Protein AF-A0A7C8JFB8-F1 (afdb_monomer)

Radius of gyration: 55.61 Å; Cα contacts (8 Å, |Δi|>4): 30; chains: 1; bounding box: 138×69×136 Å

Mean predicted aligned error: 22.89 Å

Sequence (267 aa):
MQSLQTTETLALQTLSSLSNRLSRIEHALVGTPLLNPQNTSTPLSLHAAKINHRDHSIRARLSALEAALTRLANHSKPVHDLLSLHASYPEIFIDILPSTQSPPSGGLTIEEKASIVLSAAPQVQGVTSQLVSLRDIAVPDVDVSIKLIELQPRVDKLAVMQEVQGREMAELRRRSLKVLERWYEVGVEGVNECFAEWDERVGKCDRVVRRRAVELEINGTGTETESESESESESGSGSGSGDGSVSGTGSRSGSGNGEEDEEEEEG

pLDDT: mean 73.92, std 22.12, range [34.31, 98.5]

Solvent-accessible surface area (backbone atoms only — not comparable to full-atom values): 16756 Å² total; per-residue (Å²): 122,69,68,63,56,53,53,54,53,50,53,52,50,52,52,51,52,50,51,52,51,48,52,50,50,48,31,76,44,46,72,55,86,83,84,75,100,78,85,91,79,86,85,86,85,70,96,71,77,88,63,66,101,79,68,61,31,48,67,52,51,49,54,50,49,50,54,51,46,55,54,46,32,76,73,30,69,70,54,37,52,50,53,52,45,46,73,76,41,53,70,77,62,57,74,73,52,86,64,94,58,77,73,90,76,81,80,71,52,75,66,56,50,50,52,53,51,60,69,44,44,62,56,53,55,49,51,50,52,49,52,51,53,56,66,68,51,73,74,75,55,65,70,57,54,51,50,51,61,66,44,46,68,56,52,53,53,49,51,54,51,49,53,54,50,49,53,52,50,52,50,51,49,54,54,50,48,53,52,50,50,51,44,43,56,56,57,49,49,48,47,48,53,52,50,50,53,49,50,52,52,50,51,52,50,48,52,52,50,51,51,50,50,50,52,48,48,59,62,40,66,76,60,73,82,84,81,82,88,78,92,80,84,87,80,86,88,82,87,80,89,78,91,82,87,84,85,88,79,83,88,83,91,75,91,80,88,90,83,88,86,83,82,87,79,90,131

Foldseek 3Di:
DVVVVVVVVVVVVVVVVVVVVVLVVVCVFLVDPDDDPDDDDDDDDPPPPPDDSRQPGVVNVVVVVVVVLVVVLVVDVVSVVVVVCCVVCVPVVVVPPPPVDDDCPPDDDPVNVVVVCVVCVVVVVVVVVVVVVVVVPPPPDVVVVVVVVVCVVVVVVVVVVVVVVVVVVVVVVVVVVVVVVVCCVCVVVVVVVVVVVVVVVVVVVVVVVVVVVVVVVVVCVVDDDDDDDDDDDDDDDDDDDDDDDDDDDDDDDDDDDDDDDDDDDDD

Structure (mmCIF, N/CA/C/O backbone):
data_AF-A0A7C8JFB8-F1
#
_entry.id   AF-A0A7C8JFB8-F1
#
loop_
_atom_site.group_PDB
_atom_site.id
_atom_site.type_symbol
_atom_site.label_atom_id
_atom_site.label_alt_id
_atom_site.label_comp_id
_atom_site.label_asym_id
_atom_site.label_entity_id
_atom_site.label_seq_id
_atom_site.pdbx_PDB_ins_code
_atom_site.Cartn_x
_atom_site.Cartn_y
_atom_site.Cartn_z
_atom_site.occupancy
_atom_site.B_iso_or_equiv
_atom_site.auth_seq_id
_atom_site.auth_comp_id
_atom_site.auth_asym_id
_atom_site.auth_atom_id
_atom_site.pdbx_PDB_model_num
ATOM 1 N N . MET A 1 1 ? -54.028 -26.614 81.013 1.00 51.91 1 MET A N 1
ATOM 2 C CA . MET A 1 1 ? -54.827 -26.184 79.841 1.00 51.91 1 MET A CA 1
ATOM 3 C C . MET A 1 1 ? -54.227 -25.003 79.071 1.00 51.91 1 MET A C 1
ATOM 5 O O . MET A 1 1 ? -54.572 -24.847 77.913 1.00 51.91 1 MET A O 1
ATOM 9 N N . GLN A 1 2 ? -53.303 -24.216 79.640 1.00 55.88 2 GLN A N 1
ATOM 10 C CA . GLN A 1 2 ? -52.729 -23.042 78.958 1.00 55.88 2 GLN A CA 1
ATOM 11 C C . GLN A 1 2 ? -51.625 -23.376 77.927 1.00 55.88 2 GLN A C 1
ATOM 13 O O . GLN A 1 2 ? -51.449 -22.637 76.968 1.00 55.88 2 GLN A O 1
ATOM 18 N N . SER A 1 3 ? -50.924 -24.512 78.052 1.00 59.31 3 SER A N 1
ATOM 19 C CA . SER A 1 3 ? -49.849 -24.901 77.117 1.00 59.31 3 SER A CA 1
ATOM 20 C C . SER A 1 3 ? -50.343 -25.377 75.742 1.00 59.31 3 SER A C 1
ATOM 22 O O . SER A 1 3 ? -49.682 -25.119 74.738 1.00 59.31 3 SER A O 1
ATOM 24 N N . LEU A 1 4 ? -51.519 -26.013 75.656 1.00 60.59 4 LEU A N 1
ATOM 25 C CA . LEU A 1 4 ? -52.106 -26.393 74.360 1.00 60.59 4 LEU A CA 1
ATOM 26 C C . LEU A 1 4 ? -52.538 -25.161 73.544 1.00 60.59 4 LEU A C 1
ATOM 28 O O . LEU A 1 4 ? -52.347 -25.113 72.333 1.00 60.59 4 LEU A O 1
ATOM 32 N N . GLN A 1 5 ? -53.033 -24.118 74.215 1.00 63.25 5 GLN A N 1
ATOM 33 C CA . GLN A 1 5 ? -53.433 -22.868 73.559 1.00 63.25 5 GLN A CA 1
ATOM 34 C C . GLN A 1 5 ? -52.227 -22.113 72.969 1.00 63.25 5 GLN A C 1
ATOM 36 O O . GLN A 1 5 ? -52.338 -21.452 71.936 1.00 63.25 5 GLN A O 1
ATOM 41 N N . THR A 1 6 ? -51.039 -22.250 73.568 1.00 76.06 6 THR A N 1
ATOM 42 C CA . THR A 1 6 ? -49.814 -21.640 73.023 1.00 76.06 6 THR A CA 1
ATOM 43 C C . THR A 1 6 ? -49.301 -22.344 71.768 1.00 76.06 6 THR A C 1
ATOM 45 O O . THR A 1 6 ? -48.789 -21.690 70.863 1.00 76.06 6 THR A O 1
ATOM 48 N N . THR A 1 7 ? -49.478 -23.664 71.659 1.00 83.19 7 THR A N 1
ATOM 49 C CA . THR A 1 7 ? -49.069 -24.402 70.455 1.00 83.19 7 THR A CA 1
ATOM 50 C C . THR A 1 7 ? -50.015 -24.149 69.286 1.00 83.19 7 THR A C 1
ATOM 52 O O . THR A 1 7 ? -49.559 -23.992 68.156 1.00 83.19 7 THR A O 1
ATOM 55 N N . GLU A 1 8 ? -51.319 -24.032 69.556 1.00 85.38 8 GLU A N 1
ATOM 56 C CA . GLU A 1 8 ? -52.320 -23.694 68.537 1.00 85.38 8 GLU A CA 1
ATOM 57 C C . GLU A 1 8 ? -52.122 -22.272 67.991 1.00 85.38 8 GLU A C 1
ATOM 59 O O . GLU A 1 8 ? -52.152 -22.059 66.779 1.00 85.38 8 GLU A O 1
ATOM 64 N N . THR A 1 9 ? -51.835 -21.296 68.858 1.00 82.75 9 THR A N 1
ATOM 65 C CA . THR A 1 9 ? -51.587 -19.908 68.428 1.00 82.75 9 THR A CA 1
ATOM 66 C C . THR A 1 9 ? -50.293 -19.762 67.623 1.00 82.75 9 THR A C 1
ATOM 68 O O . THR A 1 9 ? -50.288 -19.063 66.608 1.00 82.75 9 THR A O 1
ATOM 71 N N . LEU A 1 10 ? -49.220 -20.471 67.994 1.00 89.88 10 LEU A N 1
ATOM 72 C CA . LEU A 1 10 ? -47.970 -20.499 67.228 1.00 89.88 10 LEU A CA 1
ATOM 73 C C . LEU A 1 10 ? -48.169 -21.148 65.849 1.00 89.88 10 LEU A C 1
ATOM 75 O O . LEU A 1 10 ? -47.697 -20.613 64.846 1.00 89.88 10 LEU A O 1
ATOM 79 N N . ALA A 1 11 ? -48.909 -22.258 65.774 1.00 91.06 11 ALA A N 1
ATOM 80 C CA . ALA A 1 11 ? -49.219 -22.925 64.509 1.00 91.06 11 ALA A CA 1
ATOM 81 C C . ALA A 1 11 ? -50.021 -22.024 63.549 1.00 91.06 11 ALA A C 1
ATOM 83 O O . ALA A 1 11 ? -49.733 -21.977 62.354 1.00 91.06 11 ALA A O 1
ATOM 84 N N . LEU A 1 12 ? -50.981 -21.247 64.061 1.00 92.94 12 LEU A N 1
ATOM 85 C CA . LEU A 1 12 ? -51.740 -20.291 63.247 1.00 92.94 12 LEU A CA 1
ATOM 86 C C . LEU A 1 12 ? -50.881 -19.108 62.774 1.00 92.94 12 LEU A C 1
ATOM 88 O O . LEU A 1 12 ? -51.028 -18.657 61.637 1.00 92.94 12 LEU A O 1
ATOM 92 N N . GLN A 1 13 ? -49.956 -18.620 63.605 1.00 91.62 13 GLN A N 1
ATOM 93 C CA . GLN A 1 13 ? -49.029 -17.552 63.216 1.00 91.62 13 GLN A CA 1
ATOM 94 C C . GLN A 1 13 ? -48.035 -18.003 62.141 1.00 91.62 13 GLN A C 1
ATOM 96 O O . GLN A 1 13 ? -47.789 -17.264 61.184 1.00 91.62 13 GLN A O 1
ATOM 101 N N . THR A 1 14 ? -47.482 -19.214 62.254 1.00 93.94 14 THR A N 1
ATOM 102 C CA . THR A 1 14 ? -46.570 -19.754 61.236 1.00 93.94 14 THR A CA 1
ATOM 103 C C . THR A 1 14 ? -47.303 -20.034 59.930 1.00 93.94 14 THR A C 1
ATOM 105 O O . THR A 1 14 ? -46.792 -19.668 58.872 1.00 93.94 14 THR A O 1
ATOM 108 N N . LEU A 1 15 ? -48.527 -20.570 59.984 1.00 95.00 15 LEU A N 1
ATOM 109 C CA . LEU A 1 15 ? -49.371 -20.757 58.803 1.00 95.00 15 LEU A CA 1
ATOM 110 C C . LEU A 1 15 ? -49.709 -19.418 58.139 1.00 95.00 15 LEU A C 1
ATOM 112 O O . LEU A 1 15 ? -49.572 -19.291 56.925 1.00 95.00 15 LEU A O 1
ATOM 116 N N . SER A 1 16 ? -50.067 -18.393 58.916 1.00 89.56 16 SER A N 1
ATOM 117 C CA . SER A 1 16 ? -50.319 -17.045 58.396 1.00 89.56 16 SER A CA 1
ATOM 118 C C . SER A 1 16 ? -49.075 -16.448 57.723 1.00 89.56 16 SER A C 1
ATOM 120 O O . SER A 1 16 ? -49.160 -15.973 56.590 1.00 89.56 16 SER A O 1
ATOM 122 N N . SER A 1 17 ? -47.894 -16.561 58.346 1.00 90.81 17 SER A N 1
ATOM 123 C CA . SER A 1 17 ? -46.617 -16.108 57.769 1.00 90.81 17 SER A CA 1
ATOM 124 C C . SER A 1 17 ? -46.259 -16.849 56.477 1.00 90.81 17 SER A C 1
ATOM 126 O O . SER A 1 17 ? -45.880 -16.224 55.484 1.00 90.81 17 SER A O 1
ATOM 128 N N . LEU A 1 18 ? -46.432 -18.174 56.451 1.00 95.00 18 LEU A N 1
ATOM 129 C CA . LEU A 1 18 ? -46.212 -18.987 55.255 1.00 95.00 18 LEU A CA 1
ATOM 130 C C . LEU A 1 18 ? -47.203 -18.633 54.147 1.00 95.00 18 LEU A C 1
ATOM 132 O O . LEU A 1 18 ? -46.778 -18.470 53.007 1.00 95.00 18 LEU A O 1
ATOM 136 N N . SER A 1 19 ? -48.482 -18.432 54.475 1.00 90.75 19 SER A N 1
ATOM 137 C CA . SER A 1 19 ? -49.488 -17.996 53.503 1.00 90.75 19 SER A CA 1
ATOM 138 C C . SER A 1 19 ? -49.135 -16.627 52.921 1.00 90.75 19 SER A C 1
ATOM 140 O O . SER A 1 19 ? -49.147 -16.461 51.709 1.00 90.75 19 SER A O 1
ATOM 142 N N . ASN A 1 20 ? -48.686 -15.678 53.751 1.00 87.56 20 ASN A N 1
ATOM 143 C CA . ASN A 1 20 ? -48.285 -14.347 53.306 1.00 87.56 20 ASN A CA 1
ATOM 144 C C . ASN A 1 20 ? -47.060 -14.414 52.385 1.00 87.56 20 ASN A C 1
ATOM 146 O O . ASN A 1 20 ? -47.027 -13.773 51.338 1.00 87.56 20 ASN A O 1
ATOM 150 N N . ARG A 1 21 ? -46.060 -15.228 52.739 1.00 91.00 21 ARG A N 1
ATOM 151 C CA . ARG A 1 21 ? -44.878 -15.448 51.896 1.00 91.00 21 ARG A CA 1
ATOM 152 C C . ARG A 1 21 ? -45.239 -16.133 50.582 1.00 91.00 21 ARG A C 1
ATOM 154 O O . ARG A 1 21 ? -44.722 -15.722 49.549 1.00 91.00 21 ARG A O 1
ATOM 161 N N . LEU A 1 22 ? -46.130 -17.121 50.602 1.00 89.19 22 LEU A N 1
ATOM 162 C CA . LEU A 1 22 ? -46.590 -17.804 49.396 1.00 89.19 22 LEU A CA 1
ATOM 163 C C . LEU A 1 22 ? -47.382 -16.854 48.495 1.00 89.19 22 LEU A C 1
ATOM 165 O O . LEU A 1 22 ? -47.087 -16.782 47.310 1.00 89.19 22 LEU A O 1
ATOM 169 N N . SER A 1 23 ? -48.266 -16.028 49.058 1.00 77.25 23 SER A N 1
ATOM 170 C CA . SER A 1 23 ? -48.968 -14.977 48.317 1.00 77.25 23 SER A CA 1
ATOM 171 C C . SER A 1 23 ? -48.018 -13.915 47.761 1.00 77.25 23 SER A C 1
ATOM 173 O O . SER A 1 23 ? -48.243 -13.413 46.666 1.00 77.25 23 SER A O 1
ATOM 175 N N . ARG A 1 24 ? -46.925 -13.579 48.461 1.00 79.62 24 ARG A N 1
ATOM 176 C CA . ARG A 1 24 ? -45.879 -12.687 47.928 1.00 79.62 24 ARG A CA 1
ATOM 177 C C . ARG A 1 24 ? -45.111 -13.325 46.777 1.00 79.62 24 ARG A C 1
ATOM 179 O O . ARG A 1 24 ? -44.820 -12.625 45.817 1.00 79.62 24 ARG A O 1
ATOM 186 N N . ILE A 1 25 ? -44.788 -14.616 46.859 1.00 84.31 25 ILE A N 1
ATOM 187 C CA . ILE A 1 25 ? -44.114 -15.351 45.777 1.00 84.31 25 ILE A CA 1
ATOM 188 C C . ILE A 1 25 ? -45.050 -15.493 44.576 1.00 84.31 25 ILE A C 1
ATOM 190 O O . ILE A 1 25 ? -44.636 -15.248 43.452 1.00 84.31 25 ILE A O 1
ATOM 194 N N . GLU A 1 26 ? -46.321 -15.812 44.804 1.00 80.56 26 GLU A N 1
ATOM 195 C CA . GLU A 1 26 ? -47.349 -15.874 43.767 1.00 80.56 26 GLU A CA 1
ATOM 196 C C . GLU A 1 26 ? -47.551 -14.506 43.110 1.00 80.56 26 GLU A C 1
ATOM 198 O O . GLU A 1 26 ? -47.537 -14.398 41.885 1.00 80.56 26 GLU A O 1
ATOM 203 N N . HIS A 1 27 ? -47.627 -13.434 43.902 1.00 72.12 27 HIS A N 1
ATOM 204 C CA . HIS A 1 27 ? -47.668 -12.066 43.393 1.00 72.12 27 HIS A CA 1
ATOM 205 C C . HIS A 1 27 ? -46.410 -11.724 42.588 1.00 72.12 27 HIS A C 1
ATOM 207 O O . HIS A 1 27 ? -46.504 -11.167 41.498 1.00 72.12 27 HIS A O 1
ATOM 213 N N . ALA A 1 28 ? -45.238 -12.116 43.083 1.00 70.62 28 ALA A N 1
ATOM 214 C CA . ALA A 1 28 ? -43.965 -11.937 42.403 1.00 70.62 28 ALA A CA 1
ATOM 215 C C . ALA A 1 28 ? -43.765 -12.879 41.210 1.00 70.62 28 ALA A C 1
ATOM 217 O O . ALA A 1 28 ? -42.738 -12.750 40.565 1.00 70.62 28 ALA A O 1
ATOM 218 N N . LEU A 1 29 ? -44.686 -13.805 40.914 1.00 71.44 29 LEU A N 1
ATOM 219 C CA . LEU A 1 29 ? -44.627 -14.726 39.770 1.00 71.44 29 LEU A CA 1
ATOM 220 C C . LEU A 1 29 ? -45.729 -14.430 38.730 1.00 71.44 29 LEU A C 1
ATOM 222 O O . LEU A 1 29 ? -45.520 -14.578 37.522 1.00 71.44 29 LEU A O 1
ATOM 226 N N . VAL A 1 30 ? -46.903 -13.990 39.193 1.00 69.81 30 VAL A N 1
ATOM 227 C CA . VAL A 1 30 ? -48.124 -13.770 38.396 1.00 69.81 30 VAL A CA 1
ATOM 228 C C . VAL A 1 30 ? -48.448 -12.279 38.225 1.00 69.81 30 VAL A C 1
ATOM 230 O O . VAL A 1 30 ? -49.091 -11.901 37.252 1.00 69.81 30 VAL A O 1
ATOM 233 N N . GLY A 1 31 ? -47.964 -11.404 39.110 1.00 60.88 31 GLY A N 1
ATOM 234 C CA . GLY A 1 31 ? -48.056 -9.947 38.963 1.00 60.88 31 GLY A CA 1
ATOM 235 C C . GLY A 1 31 ? -49.432 -9.328 39.229 1.00 60.88 31 GLY A C 1
ATOM 236 O O . GLY A 1 31 ? -49.592 -8.125 39.034 1.00 60.88 31 GLY A O 1
ATOM 237 N N . THR A 1 32 ? -50.431 -10.090 39.685 1.00 54.12 32 THR A N 1
ATOM 238 C CA . THR A 1 32 ? -51.765 -9.553 40.005 1.00 54.12 32 THR A CA 1
ATOM 239 C C . THR A 1 32 ? -52.087 -9.727 41.486 1.00 54.12 32 THR A C 1
ATOM 241 O O . THR A 1 32 ? -51.979 -10.844 41.991 1.00 54.12 32 THR A O 1
ATOM 244 N N . PRO A 1 33 ? -52.519 -8.679 42.207 1.00 48.50 33 PRO A N 1
ATOM 245 C CA . PRO A 1 33 ? -53.185 -8.868 43.484 1.00 48.50 33 PRO A CA 1
ATOM 246 C C . PRO A 1 33 ? -54.623 -9.317 43.200 1.00 48.50 33 PRO A C 1
ATOM 248 O O . PRO A 1 33 ? -55.485 -8.500 42.877 1.00 48.50 33 PRO A O 1
ATOM 251 N N . LEU A 1 34 ? -54.899 -10.619 43.285 1.00 49.84 34 LEU A N 1
ATOM 252 C CA . LEU A 1 34 ? -56.284 -11.048 43.438 1.00 49.84 34 LEU A CA 1
ATOM 253 C C . LEU A 1 34 ? -56.676 -10.787 44.900 1.00 49.84 34 LEU A C 1
ATOM 255 O O . LEU A 1 34 ? -56.009 -11.266 45.811 1.00 49.84 34 LEU A O 1
ATOM 259 N N . LEU A 1 35 ? -57.768 -10.036 45.069 1.00 49.97 35 LEU A N 1
ATOM 260 C CA . LEU A 1 35 ? -58.446 -9.633 46.311 1.00 49.97 35 LEU A CA 1
ATOM 261 C C . LEU A 1 35 ? -57.932 -8.371 47.034 1.00 49.97 35 LEU A C 1
ATOM 263 O O . LEU A 1 35 ? -57.292 -8.444 48.077 1.00 49.97 35 LEU A O 1
ATOM 267 N N . ASN A 1 36 ? -58.406 -7.202 46.583 1.00 39.56 36 ASN A N 1
ATOM 268 C CA . ASN A 1 36 ? -59.041 -6.251 47.508 1.00 39.56 36 ASN A CA 1
ATOM 269 C C . ASN A 1 36 ? -60.140 -5.425 46.789 1.00 39.56 36 ASN A C 1
ATOM 271 O O . ASN A 1 36 ? -59.825 -4.727 45.825 1.00 39.56 36 ASN A O 1
ATOM 275 N N . PRO A 1 37 ? -61.419 -5.478 47.215 1.00 47.00 37 PRO A N 1
ATOM 276 C CA . PRO A 1 37 ? -62.531 -4.737 46.608 1.00 47.00 37 PRO A CA 1
ATOM 277 C C . PRO A 1 37 ? -62.705 -3.299 47.139 1.00 47.00 37 PRO A C 1
ATOM 279 O O . PRO A 1 37 ? -63.829 -2.820 47.236 1.00 47.00 37 PRO A O 1
ATOM 282 N N . GLN A 1 38 ? -61.635 -2.592 47.503 1.00 41.66 38 GLN A N 1
ATOM 283 C CA . GLN A 1 38 ? -61.705 -1.188 47.926 1.00 41.66 38 GLN A CA 1
ATOM 284 C C . GLN A 1 38 ? -60.343 -0.525 47.701 1.00 41.66 38 GLN A C 1
ATOM 286 O O . GLN A 1 38 ? -59.452 -0.689 48.528 1.00 41.66 38 GLN A O 1
ATOM 291 N N . ASN A 1 39 ? -60.161 0.175 46.580 1.00 40.44 39 ASN A N 1
ATOM 292 C CA . ASN A 1 39 ? -59.564 1.519 46.516 1.00 40.44 39 ASN A CA 1
ATOM 293 C C . ASN A 1 39 ? -59.137 1.838 45.073 1.00 40.44 39 ASN A C 1
ATOM 295 O O . ASN A 1 39 ? -58.253 1.217 44.483 1.00 40.44 39 ASN A O 1
ATOM 299 N N . THR A 1 40 ? -59.823 2.831 44.528 1.00 47.78 40 THR A N 1
ATOM 300 C CA . THR A 1 40 ? -59.570 3.527 43.278 1.00 47.78 40 THR A CA 1
ATOM 301 C C . THR A 1 40 ? -58.553 4.649 43.499 1.00 47.78 40 THR A C 1
ATOM 303 O O . THR A 1 40 ? -58.866 5.597 44.209 1.00 47.78 40 THR A O 1
ATOM 306 N N . SER A 1 41 ? -57.412 4.639 42.811 1.00 35.53 41 SER A N 1
ATOM 307 C CA . SER A 1 41 ? -56.766 5.884 42.355 1.00 35.53 41 SER A CA 1
ATOM 308 C C . SER A 1 41 ? -55.562 5.586 41.464 1.00 35.53 41 SER A C 1
ATOM 310 O O . SER A 1 41 ? -54.539 5.076 41.911 1.00 35.53 41 SER A O 1
ATOM 312 N N . THR A 1 42 ? -55.706 5.942 40.193 1.00 39.03 42 THR A N 1
ATOM 313 C CA . THR A 1 42 ? -54.638 6.124 39.199 1.00 39.03 42 THR A CA 1
ATOM 314 C C . THR A 1 42 ? -53.656 7.227 39.644 1.00 39.03 42 THR A C 1
ATOM 316 O O . THR A 1 42 ? -54.087 8.123 40.371 1.00 39.03 42 THR A O 1
ATOM 319 N N . PRO A 1 43 ? -52.395 7.261 39.159 1.00 42.50 43 PRO A N 1
ATOM 320 C CA . PRO A 1 43 ? -52.165 7.901 37.858 1.00 42.50 43 PRO A CA 1
ATOM 321 C C . PRO A 1 43 ? -51.106 7.240 36.950 1.00 42.50 43 PRO A C 1
ATOM 323 O O . PRO A 1 43 ? -50.037 6.827 37.376 1.00 42.50 43 PRO A O 1
ATOM 326 N N . LEU A 1 44 ? -51.436 7.289 35.656 1.00 35.03 44 LEU A N 1
ATOM 327 C CA . LEU A 1 44 ? -50.567 7.441 34.483 1.00 35.03 44 LEU A CA 1
ATOM 328 C C . LEU A 1 44 ? -49.624 6.299 34.035 1.00 35.03 44 LEU A C 1
ATOM 330 O O . LEU A 1 44 ? -48.550 6.057 34.567 1.00 35.03 44 LEU A O 1
ATOM 334 N N . SER A 1 45 ? -49.998 5.794 32.852 1.00 37.31 45 SER A N 1
ATOM 335 C CA . SER A 1 45 ? -49.148 5.288 31.767 1.00 37.31 45 SER A CA 1
ATOM 336 C C . SER A 1 45 ? -48.662 3.837 31.827 1.00 37.31 45 SER A C 1
ATOM 338 O O . SER A 1 45 ? -47.483 3.540 31.981 1.00 37.31 45 SER A O 1
ATOM 340 N N . LEU A 1 46 ? -49.580 2.922 31.503 1.00 39.00 46 LEU A N 1
ATOM 341 C CA . LEU A 1 46 ? -49.239 1.762 30.677 1.00 39.00 46 LEU A CA 1
ATOM 342 C C . LEU A 1 46 ? -50.181 1.739 29.464 1.00 39.00 46 LEU A C 1
ATOM 344 O O . LEU A 1 46 ? -51.151 0.987 29.412 1.00 39.00 46 LEU A O 1
ATOM 348 N N . HIS A 1 47 ? -49.918 2.607 28.485 1.00 34.31 47 HIS A N 1
ATOM 349 C CA . HIS A 1 47 ? -50.651 2.726 27.213 1.00 34.31 47 HIS A CA 1
ATOM 350 C C . HIS A 1 47 ? -50.529 1.475 26.299 1.00 34.31 47 HIS A C 1
ATOM 352 O O . HIS A 1 47 ? -50.597 1.566 25.082 1.00 34.31 47 HIS A O 1
ATOM 358 N N . ALA A 1 48 ? -50.364 0.275 26.857 1.00 39.16 48 ALA A N 1
ATOM 359 C CA . ALA A 1 48 ? -50.280 -0.964 26.085 1.00 39.16 48 ALA A CA 1
ATOM 360 C C . ALA A 1 48 ? -51.012 -2.164 26.715 1.00 39.16 48 ALA A C 1
ATOM 362 O O . ALA A 1 48 ? -51.066 -3.223 26.099 1.00 39.16 48 ALA A O 1
ATOM 363 N N . ALA A 1 49 ? -51.635 -2.037 27.894 1.00 40.56 49 ALA A N 1
ATOM 364 C CA . ALA A 1 49 ? -52.322 -3.158 28.557 1.00 40.56 49 ALA A CA 1
ATOM 365 C C . ALA A 1 49 ? -53.776 -3.369 28.085 1.00 40.56 49 ALA A C 1
ATOM 367 O O . ALA A 1 49 ? -54.658 -3.679 28.882 1.00 40.56 49 ALA A O 1
ATOM 368 N N . LYS A 1 50 ? -54.048 -3.225 26.782 1.00 40.72 50 LYS A N 1
ATOM 369 C CA . LYS A 1 50 ? -55.313 -3.673 26.175 1.00 40.72 50 LYS A CA 1
ATOM 370 C C . LYS A 1 50 ? -55.163 -5.081 25.592 1.00 40.72 50 LYS A C 1
ATOM 372 O O . LYS A 1 50 ? -55.556 -5.312 24.455 1.00 40.72 50 LYS A O 1
ATOM 377 N N . ILE A 1 51 ? -54.572 -6.017 26.336 1.00 42.59 51 ILE A N 1
ATOM 378 C CA . ILE A 1 51 ? -54.575 -7.444 25.986 1.00 42.59 51 ILE A CA 1
ATOM 379 C C . ILE A 1 51 ? -54.667 -8.258 27.285 1.00 42.59 51 ILE A C 1
ATOM 381 O O . ILE A 1 51 ? -53.712 -8.359 28.038 1.00 42.59 51 ILE A O 1
ATOM 385 N N . ASN A 1 52 ? -55.870 -8.772 27.548 1.00 40.84 52 ASN A N 1
ATOM 386 C CA . ASN A 1 52 ? -56.213 -9.949 28.356 1.00 40.84 52 ASN A CA 1
ATOM 387 C C . ASN A 1 52 ? -55.361 -10.243 29.611 1.00 40.84 52 ASN A C 1
ATOM 389 O O . ASN A 1 52 ? -54.293 -10.847 29.561 1.00 40.84 52 ASN A O 1
ATOM 393 N N . HIS A 1 53 ? -55.944 -9.942 30.773 1.00 46.81 53 HIS A N 1
ATOM 394 C CA . HIS A 1 53 ? -55.434 -10.153 32.138 1.00 46.81 53 HIS A CA 1
ATOM 395 C C . HIS A 1 53 ? -55.133 -11.616 32.565 1.00 46.81 53 HIS A C 1
ATOM 397 O O . HIS A 1 53 ? -55.086 -11.906 33.758 1.00 46.81 53 HIS A O 1
ATOM 403 N N . ARG A 1 54 ? -54.904 -12.550 31.635 1.00 46.97 54 ARG A N 1
ATOM 404 C CA . ARG A 1 54 ? -54.431 -13.920 31.921 1.00 46.97 54 ARG A CA 1
ATOM 405 C C . ARG A 1 54 ? -53.058 -14.247 31.326 1.00 46.97 54 ARG A C 1
ATOM 407 O O . ARG A 1 54 ? -52.429 -15.192 31.790 1.00 46.97 54 ARG A O 1
ATOM 414 N N . ASP A 1 55 ? -52.543 -13.420 30.416 1.00 45.69 55 ASP A N 1
ATOM 415 C CA . ASP A 1 55 ? -51.330 -13.737 29.644 1.00 45.69 55 ASP A CA 1
ATOM 416 C C . ASP A 1 55 ? -50.085 -12.943 30.089 1.00 45.69 55 ASP A C 1
ATOM 418 O O . ASP A 1 55 ? -49.060 -12.918 29.410 1.00 45.69 55 ASP A O 1
ATOM 422 N N . HIS A 1 56 ? -50.136 -12.299 31.258 1.00 55.66 56 HIS A N 1
ATOM 423 C CA . HIS A 1 56 ? -49.025 -11.516 31.819 1.00 55.66 56 HIS A CA 1
ATOM 424 C C . HIS A 1 56 ? -48.336 -12.186 33.015 1.00 55.66 56 HIS A C 1
ATOM 426 O O . HIS A 1 56 ? -47.821 -11.504 33.899 1.00 55.66 56 HIS A O 1
ATOM 432 N N . SER A 1 57 ? -48.255 -13.522 33.023 1.00 64.50 57 SER A N 1
ATOM 433 C CA . SER A 1 57 ? -47.294 -14.215 33.892 1.00 64.50 57 SER A CA 1
ATOM 434 C C . SER A 1 57 ? -45.881 -13.701 33.596 1.00 64.50 57 SER A C 1
ATOM 436 O O . SER A 1 57 ? -45.532 -13.455 32.438 1.00 64.50 57 SER A O 1
ATOM 438 N N . ILE A 1 58 ? -45.035 -13.561 34.619 1.00 71.94 58 ILE A N 1
ATOM 439 C CA . ILE A 1 58 ? -43.642 -13.126 34.434 1.00 71.94 58 ILE A CA 1
ATOM 440 C C . ILE A 1 58 ? -42.910 -14.049 33.475 1.00 71.94 58 ILE A C 1
ATOM 442 O O . ILE A 1 58 ? -42.107 -13.581 32.680 1.00 71.94 58 ILE A O 1
ATOM 446 N N . ARG A 1 59 ? -43.266 -15.334 33.457 1.00 72.56 59 ARG A N 1
ATOM 447 C CA . ARG A 1 59 ? -42.745 -16.279 32.474 1.00 72.56 59 ARG A CA 1
ATOM 448 C C . ARG A 1 59 ? -43.078 -15.871 31.036 1.00 72.56 59 ARG A C 1
ATOM 450 O O . ARG A 1 59 ? -42.193 -15.915 30.193 1.00 72.56 59 ARG A O 1
ATOM 457 N N . ALA A 1 60 ? -44.309 -15.430 30.772 1.00 71.69 60 ALA A N 1
ATOM 458 C CA . ALA A 1 60 ? -44.724 -14.950 29.453 1.00 71.69 60 ALA A CA 1
ATOM 459 C C . ALA A 1 60 ? -44.029 -13.627 29.077 1.00 71.69 60 ALA A C 1
ATOM 461 O O . ALA A 1 60 ? -43.659 -13.414 27.923 1.00 71.69 60 ALA A O 1
ATOM 462 N N . ARG A 1 61 ? -43.792 -12.746 30.060 1.00 74.00 61 ARG A N 1
ATOM 463 C CA . ARG A 1 61 ? -43.028 -11.503 29.857 1.00 74.00 61 ARG A CA 1
ATOM 464 C C . ARG A 1 61 ? -41.548 -11.772 29.598 1.00 74.00 61 ARG A C 1
ATOM 466 O O . ARG A 1 61 ? -40.980 -11.154 28.706 1.00 74.00 61 ARG A O 1
ATOM 473 N N . LEU A 1 62 ? -40.941 -12.698 30.336 1.00 82.38 62 LEU A N 1
ATOM 474 C CA . LEU A 1 62 ? -39.557 -13.118 30.136 1.00 82.38 62 LEU A CA 1
ATOM 475 C C . LEU A 1 62 ? -39.385 -13.779 28.772 1.00 82.38 62 LEU A C 1
ATOM 477 O O . LEU A 1 62 ? -38.492 -13.374 28.042 1.00 82.38 62 LEU A O 1
ATOM 481 N N . SER A 1 63 ? -40.282 -14.683 28.367 1.00 83.19 63 SER A N 1
ATOM 482 C CA . SER A 1 63 ? -40.211 -15.289 27.032 1.00 83.19 63 SER A CA 1
ATOM 483 C C . SER A 1 63 ? -40.407 -14.265 25.910 1.00 83.19 63 SER A C 1
ATOM 485 O O . SER A 1 63 ? -39.783 -14.370 24.860 1.00 83.19 63 SER A O 1
ATOM 487 N N . ALA A 1 64 ? -41.252 -13.247 26.114 1.00 84.06 64 ALA A N 1
ATOM 488 C CA . ALA A 1 64 ? -41.416 -12.164 25.145 1.00 84.06 64 ALA A CA 1
ATOM 489 C C . ALA A 1 64 ? -40.165 -11.273 25.052 1.00 84.06 64 ALA A C 1
ATOM 491 O O . ALA A 1 64 ? -39.779 -10.871 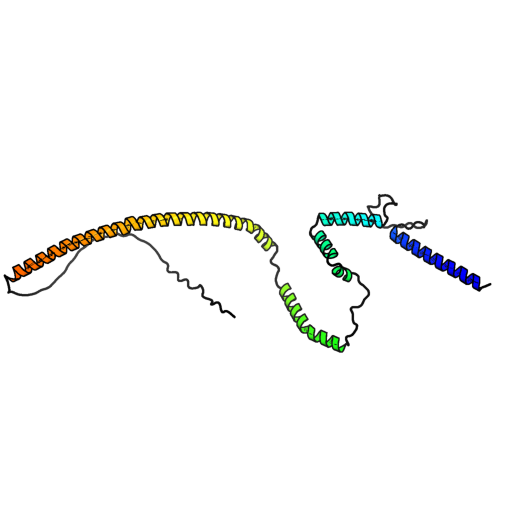23.955 1.00 84.06 64 ALA A O 1
ATOM 492 N N . LEU A 1 65 ? -39.514 -10.982 26.183 1.00 86.31 65 LEU A N 1
ATOM 493 C CA . LEU A 1 65 ? -38.250 -10.243 26.218 1.00 86.31 65 LEU A CA 1
ATOM 494 C C . LEU A 1 65 ? -37.106 -11.049 25.606 1.00 86.31 65 LEU A C 1
ATOM 496 O O . LEU A 1 65 ? -36.316 -10.492 24.856 1.00 86.31 65 LEU A O 1
ATOM 500 N N . GLU A 1 66 ? -37.054 -12.351 25.856 1.00 88.75 66 GLU A N 1
ATOM 501 C CA . GLU A 1 66 ? -36.101 -13.268 25.238 1.00 88.75 66 GLU A CA 1
ATOM 502 C C . GLU A 1 66 ? -36.292 -13.317 23.714 1.00 88.75 66 GLU A C 1
ATOM 504 O O . GLU A 1 66 ? -35.334 -13.162 22.958 1.00 88.75 66 GLU A O 1
ATOM 509 N N . ALA A 1 67 ? -37.537 -13.411 23.236 1.00 88.19 67 ALA A N 1
ATOM 510 C CA . ALA A 1 67 ? -37.849 -13.330 21.808 1.00 88.19 67 ALA A CA 1
ATOM 511 C C . ALA A 1 67 ? -37.472 -11.963 21.198 1.00 88.19 67 ALA A C 1
ATOM 513 O O . ALA A 1 67 ? -37.003 -11.879 20.062 1.00 88.19 67 ALA A O 1
ATOM 514 N N . ALA A 1 68 ? -37.647 -10.869 21.943 1.00 86.38 68 ALA A N 1
ATOM 515 C CA . ALA A 1 68 ? -37.241 -9.539 21.497 1.00 86.38 68 ALA A CA 1
ATOM 516 C C . ALA A 1 68 ? -35.711 -9.368 21.475 1.00 86.38 68 ALA A C 1
ATOM 518 O O . ALA A 1 68 ? -35.183 -8.766 20.540 1.00 86.38 68 ALA A O 1
ATOM 519 N N . LEU A 1 69 ? -35.005 -9.917 22.466 1.00 86.94 69 LEU A N 1
ATOM 520 C CA . LEU A 1 69 ? -33.550 -9.860 22.594 1.00 86.94 69 LEU A CA 1
ATOM 521 C C . LEU A 1 69 ? -32.867 -10.724 21.537 1.00 86.94 69 LEU A C 1
ATOM 523 O O . LEU A 1 69 ? -31.934 -10.259 20.897 1.00 86.94 69 LEU A O 1
ATOM 527 N N . THR A 1 70 ? -33.369 -11.931 21.278 1.00 87.06 70 THR A N 1
ATOM 528 C CA . THR A 1 70 ? -32.879 -12.787 20.183 1.00 87.06 70 THR A CA 1
ATOM 529 C C . THR A 1 70 ? -33.086 -12.124 18.821 1.00 87.06 70 THR A C 1
ATOM 531 O O . THR A 1 70 ? -32.176 -12.109 17.993 1.00 87.06 70 THR A O 1
ATOM 534 N N . ARG A 1 71 ? -34.235 -11.470 18.598 1.00 89.81 71 ARG A N 1
ATOM 535 C CA . ARG A 1 71 ? -34.461 -10.660 17.391 1.00 89.81 71 ARG A CA 1
ATOM 536 C C . ARG A 1 71 ? -33.469 -9.497 17.277 1.00 89.81 71 ARG A C 1
ATOM 538 O O . ARG A 1 71 ? -32.982 -9.226 16.183 1.00 89.81 71 ARG A O 1
ATOM 545 N N . LEU A 1 72 ? -33.167 -8.818 18.383 1.00 87.69 72 LEU A N 1
ATOM 546 C CA . LEU A 1 72 ? -32.214 -7.706 18.410 1.00 87.69 72 LEU A CA 1
ATOM 547 C C . LEU A 1 72 ? -30.767 -8.177 18.200 1.00 87.69 72 LEU A C 1
ATOM 549 O O . LEU A 1 72 ? -30.022 -7.531 17.465 1.00 87.69 72 LEU A O 1
ATOM 553 N N . ALA A 1 73 ? -30.392 -9.315 18.782 1.00 88.06 73 ALA A N 1
ATOM 554 C CA . ALA A 1 73 ? -29.090 -9.945 18.596 1.00 88.06 73 ALA A CA 1
ATOM 555 C C . ALA A 1 73 ? -28.858 -10.321 17.126 1.00 88.06 73 ALA A C 1
ATOM 557 O O . ALA A 1 73 ? -27.792 -10.053 16.584 1.00 88.06 73 ALA A O 1
ATOM 558 N N . ASN A 1 74 ? -29.883 -10.838 16.442 1.00 87.12 74 ASN A N 1
ATOM 559 C CA . ASN A 1 74 ? -29.792 -11.159 15.015 1.00 87.12 74 ASN A CA 1
ATOM 560 C C . ASN A 1 74 ? -29.675 -9.914 14.118 1.00 87.12 74 ASN A C 1
ATOM 562 O O . ASN A 1 74 ? -29.113 -9.993 13.030 1.00 87.12 74 ASN A O 1
ATOM 566 N N . HIS A 1 75 ? -30.211 -8.769 14.551 1.00 90.06 75 HIS A N 1
ATOM 567 C CA . HIS A 1 75 ? -30.178 -7.524 13.778 1.00 90.06 75 HIS A CA 1
ATOM 568 C C . HIS A 1 75 ? -28.938 -6.662 14.075 1.00 90.06 75 HIS A C 1
ATOM 570 O O . HIS A 1 75 ? -28.534 -5.849 13.244 1.00 90.06 75 HIS A O 1
ATOM 576 N N . SER A 1 76 ? -28.332 -6.785 15.258 1.00 91.38 76 SER A N 1
ATOM 577 C CA . SER A 1 76 ? -27.229 -5.921 15.68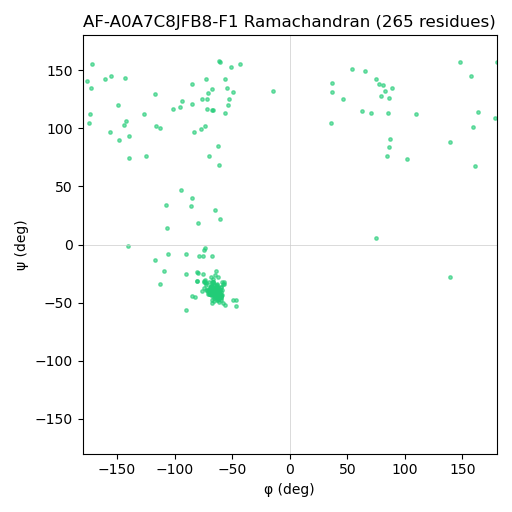8 1.00 91.38 76 SER A CA 1
ATOM 578 C C . SER A 1 76 ? -26.007 -6.727 16.129 1.00 91.38 76 SER A C 1
ATOM 580 O O . SER A 1 76 ? -25.996 -7.377 17.172 1.00 91.38 76 SER A O 1
ATOM 582 N N . LYS A 1 77 ? -24.936 -6.604 15.334 1.00 88.38 77 LYS A N 1
ATOM 583 C CA . LYS A 1 77 ? -23.598 -7.146 15.612 1.00 88.38 77 LYS A CA 1
ATOM 584 C C . LYS A 1 77 ? -23.099 -6.867 17.047 1.00 88.38 77 LYS A C 1
ATOM 586 O O . LYS A 1 77 ? -22.720 -7.824 17.709 1.00 88.38 77 LYS A O 1
ATOM 591 N N . PRO A 1 78 ? -23.176 -5.633 17.596 1.00 87.31 78 PRO A N 1
ATOM 592 C CA . PRO A 1 78 ? -22.652 -5.368 18.940 1.00 87.31 78 PRO A CA 1
ATOM 593 C C . PRO A 1 78 ? -23.420 -6.088 20.057 1.00 87.31 78 PRO A C 1
ATOM 595 O O . PRO A 1 78 ? -22.824 -6.472 21.058 1.00 87.31 78 PRO A O 1
ATOM 598 N N . VAL A 1 79 ? -24.734 -6.298 19.905 1.00 86.81 79 VAL A N 1
ATOM 599 C CA . VAL A 1 79 ? -25.529 -7.039 20.901 1.00 86.81 79 VAL A CA 1
ATOM 600 C C . VAL A 1 79 ? -25.188 -8.523 20.846 1.00 86.81 79 VAL A C 1
ATOM 602 O O . VAL A 1 79 ? -25.071 -9.159 21.889 1.00 86.81 79 VAL A O 1
ATOM 605 N N . HIS A 1 80 ? -24.980 -9.066 19.647 1.00 89.75 80 HIS A N 1
ATOM 606 C CA . HIS A 1 80 ? -24.480 -10.426 19.477 1.00 89.75 80 HIS A CA 1
ATOM 607 C C . HIS A 1 80 ? -23.099 -10.610 20.130 1.00 89.75 80 HIS A C 1
ATOM 609 O O . HIS A 1 80 ? -22.890 -11.573 20.867 1.00 89.75 80 HIS A O 1
ATOM 615 N N . ASP A 1 81 ? -22.185 -9.661 19.926 1.00 87.81 81 ASP A N 1
ATOM 616 C CA . ASP A 1 81 ? -20.832 -9.725 20.480 1.00 87.81 81 ASP A CA 1
ATOM 617 C C . ASP A 1 81 ? -20.847 -9.611 22.015 1.00 87.81 81 ASP A C 1
ATOM 619 O O . ASP A 1 81 ? -20.186 -10.402 22.689 1.00 87.81 81 ASP A O 1
ATOM 623 N N . LEU A 1 82 ? -21.687 -8.740 22.590 1.00 87.38 82 LEU A N 1
ATOM 624 C CA . LEU A 1 82 ? -21.916 -8.669 24.041 1.00 87.38 82 LEU A CA 1
ATOM 625 C C . LEU A 1 82 ? -22.455 -10.003 24.580 1.00 87.38 82 LEU A C 1
ATOM 627 O O . LEU A 1 82 ? -21.937 -10.525 25.562 1.00 87.38 82 LEU A O 1
ATOM 631 N N . LEU A 1 83 ? -23.470 -10.593 23.943 1.00 86.69 83 LEU A N 1
ATOM 632 C CA . LEU A 1 83 ? -24.032 -11.873 24.392 1.00 86.69 83 LEU A CA 1
ATOM 633 C C . LEU A 1 83 ? -23.000 -13.006 24.319 1.00 86.69 83 LEU A C 1
ATOM 635 O O . LEU A 1 83 ? -22.953 -13.844 25.220 1.00 86.69 83 LEU A O 1
ATOM 639 N N . SER A 1 84 ? -22.139 -13.002 23.297 1.00 86.25 84 SER A N 1
ATOM 640 C CA . SER A 1 84 ? -21.026 -13.951 23.179 1.00 86.25 84 SER A CA 1
ATOM 641 C C . SER A 1 84 ? -19.974 -13.748 24.274 1.00 86.25 84 SER A C 1
ATOM 643 O O . SER A 1 84 ? -19.465 -14.721 24.835 1.00 86.25 84 SER A O 1
ATOM 645 N N . LEU A 1 85 ? -19.711 -12.492 24.644 1.00 85.19 85 LEU A N 1
ATOM 646 C CA . LEU A 1 85 ? -18.797 -12.129 25.719 1.00 85.19 85 LEU A CA 1
ATOM 647 C C . LEU A 1 85 ? -19.367 -12.530 27.083 1.00 85.19 85 LEU A C 1
ATOM 649 O O . LEU A 1 85 ? -18.652 -13.114 27.886 1.00 85.19 85 LEU A O 1
ATOM 653 N N . HIS A 1 86 ? -20.660 -12.300 27.317 1.00 85.62 86 HIS A N 1
ATOM 654 C CA . HIS A 1 86 ? -21.361 -12.725 28.529 1.00 85.62 86 HIS A CA 1
ATOM 655 C C . HIS A 1 86 ? -21.369 -14.254 28.677 1.00 85.62 86 HIS A C 1
ATOM 657 O O . HIS A 1 86 ? -21.176 -14.768 29.774 1.00 85.62 86 HIS A O 1
ATOM 663 N N . ALA A 1 87 ? -21.564 -14.995 27.580 1.00 84.50 87 ALA A N 1
ATOM 664 C CA . ALA A 1 87 ? -21.507 -16.457 27.597 1.00 84.50 87 ALA A CA 1
ATOM 665 C C . ALA A 1 87 ? -20.087 -16.993 27.849 1.00 84.50 87 ALA A C 1
ATOM 667 O O . ALA A 1 87 ? -19.927 -18.011 28.517 1.00 84.50 87 ALA A O 1
ATOM 668 N N . SER A 1 88 ? -19.067 -16.309 27.323 1.00 87.75 88 SER A N 1
ATOM 669 C CA . SER A 1 88 ? -17.662 -16.716 27.462 1.00 87.75 88 SER A CA 1
ATOM 670 C C . SER A 1 88 ? -17.064 -16.315 28.814 1.00 87.75 88 SER A C 1
ATOM 672 O O . SER A 1 88 ? -16.209 -17.022 29.341 1.00 87.75 88 SER A O 1
ATOM 674 N N . TYR A 1 89 ? -17.523 -15.200 29.384 1.00 83.25 89 TYR A N 1
ATOM 675 C CA . TYR A 1 89 ? -16.985 -14.607 30.605 1.00 83.25 89 TYR A CA 1
ATOM 676 C C . TYR A 1 89 ? -18.111 -14.083 31.511 1.00 83.25 89 TYR A C 1
ATOM 678 O O . TYR A 1 89 ? -18.306 -12.868 31.627 1.00 83.25 89 TYR A O 1
ATOM 686 N N . PRO A 1 90 ? -18.846 -14.980 32.192 1.00 77.19 90 PRO A N 1
ATOM 687 C CA . PRO A 1 90 ? -19.892 -14.575 33.130 1.00 77.19 90 PRO A CA 1
ATOM 688 C C . PRO A 1 90 ? -19.333 -13.768 34.315 1.00 77.19 90 PRO A C 1
ATOM 690 O O . PRO A 1 90 ? -20.020 -12.892 34.832 1.00 77.19 90 PRO A O 1
ATOM 693 N N . GLU A 1 91 ? -18.069 -13.993 34.689 1.00 73.38 91 GLU A N 1
ATOM 694 C CA . GLU A 1 91 ? -17.378 -13.300 35.790 1.00 73.38 91 GLU A CA 1
ATOM 695 C C . GLU A 1 91 ? -17.306 -11.776 35.603 1.00 73.38 91 GLU A C 1
ATOM 697 O O . GLU A 1 91 ? -17.413 -11.033 36.571 1.00 73.38 91 GLU A O 1
ATOM 702 N N . ILE A 1 92 ? -17.223 -11.284 34.359 1.00 76.19 92 ILE A N 1
ATOM 703 C CA . ILE A 1 92 ? -17.141 -9.838 34.068 1.00 76.19 92 ILE A CA 1
ATOM 704 C C . ILE A 1 92 ? -18.429 -9.107 34.485 1.00 76.19 92 ILE A C 1
ATOM 706 O O . ILE A 1 92 ? -18.411 -7.914 34.781 1.00 76.19 92 ILE A O 1
ATOM 710 N N . PHE A 1 93 ? -19.559 -9.818 34.511 1.00 68.12 93 PHE A N 1
ATOM 711 C CA . PHE A 1 93 ? -20.877 -9.232 34.746 1.00 68.12 93 PHE A CA 1
ATOM 712 C C . PHE A 1 93 ? -21.443 -9.533 36.142 1.00 68.12 93 PHE A C 1
ATOM 714 O O . PHE A 1 93 ? -22.449 -8.934 36.527 1.00 68.12 93 PHE A O 1
ATOM 721 N N . ILE A 1 94 ? -20.799 -10.411 36.920 1.00 64.06 94 ILE A N 1
ATOM 722 C CA . ILE A 1 94 ? -21.182 -10.711 38.310 1.00 64.06 94 ILE A CA 1
ATOM 723 C C . ILE A 1 94 ? -20.779 -9.561 39.250 1.00 64.06 94 ILE A C 1
ATOM 725 O O . ILE A 1 94 ? -21.534 -9.238 40.169 1.00 64.06 94 ILE A O 1
ATOM 729 N N . ASP A 1 95 ? -19.687 -8.852 38.952 1.00 56.34 95 ASP A N 1
ATOM 730 C CA . ASP A 1 95 ? -19.202 -7.700 39.734 1.00 56.34 95 ASP A CA 1
ATOM 731 C C . ASP A 1 95 ? -20.125 -6.464 39.685 1.00 56.34 95 ASP A C 1
ATOM 733 O O . ASP A 1 95 ? -19.949 -5.511 40.444 1.00 56.34 95 ASP A O 1
ATOM 737 N N . ILE A 1 96 ? -21.135 -6.463 38.807 1.00 54.47 96 ILE A N 1
ATOM 738 C CA . ILE A 1 96 ? -22.076 -5.343 38.640 1.00 54.47 96 ILE A CA 1
ATOM 739 C C . ILE A 1 96 ? -23.300 -5.479 39.559 1.00 54.47 96 ILE A C 1
ATOM 741 O O . ILE A 1 96 ? -24.093 -4.541 39.681 1.00 54.47 96 ILE A O 1
ATOM 745 N N . LEU A 1 97 ? -23.475 -6.613 40.251 1.00 49.62 97 LEU A N 1
ATOM 746 C CA . LEU A 1 97 ? -24.348 -6.616 41.419 1.00 49.62 97 LEU A CA 1
ATOM 747 C C . LEU A 1 97 ? -23.607 -5.850 42.523 1.00 49.62 97 LEU A C 1
ATOM 749 O O . LEU A 1 97 ? -22.504 -6.262 42.880 1.00 49.62 97 LEU A O 1
ATOM 753 N N . PRO A 1 98 ? -24.184 -4.797 43.133 1.00 48.50 98 PRO A N 1
ATOM 754 C CA . PRO A 1 98 ? -23.664 -4.279 44.384 1.00 48.50 98 PRO A CA 1
ATOM 755 C C . PRO A 1 98 ? -23.973 -5.327 45.455 1.00 48.50 98 PRO A C 1
ATOM 757 O O . PRO A 1 98 ? -24.915 -5.199 46.237 1.00 48.50 98 PRO A O 1
ATOM 760 N N . SER A 1 99 ? -23.197 -6.412 45.462 1.00 44.75 99 SER A N 1
ATOM 761 C CA . SER A 1 99 ? -23.009 -7.208 46.653 1.00 44.75 99 SER A CA 1
ATOM 762 C C . SER A 1 99 ? -22.554 -6.211 47.701 1.00 44.75 99 SER A C 1
ATOM 764 O O . SER A 1 99 ? -21.567 -5.495 47.530 1.00 44.75 99 SER A O 1
ATOM 766 N N . THR A 1 100 ? -23.334 -6.100 48.765 1.00 47.75 100 THR A N 1
ATOM 767 C CA . THR A 1 100 ? -22.949 -5.483 50.026 1.00 47.75 100 THR A CA 1
ATOM 768 C C . THR A 1 100 ? -21.775 -6.270 50.599 1.00 47.75 100 THR A C 1
ATOM 770 O O . THR A 1 100 ? -21.899 -6.998 51.577 1.00 47.75 100 THR A O 1
ATOM 773 N N . GLN A 1 101 ? -20.632 -6.179 49.945 1.00 47.25 101 GLN A N 1
ATOM 774 C CA . GLN A 1 101 ? -19.381 -6.736 50.370 1.00 47.25 101 GLN A CA 1
ATOM 775 C C . GLN A 1 101 ? -18.367 -5.667 50.024 1.00 47.25 101 GLN A C 1
ATOM 777 O O . GLN A 1 101 ? -17.898 -5.534 48.899 1.00 47.25 101 GLN A O 1
ATOM 782 N N . SER A 1 102 ? -18.119 -4.837 51.038 1.00 48.66 102 SER A N 1
ATOM 783 C CA . SER A 1 102 ? -16.821 -4.222 51.285 1.00 48.66 102 SER A CA 1
ATOM 784 C C . SER A 1 102 ? -15.721 -4.924 50.478 1.00 48.66 102 SER A C 1
ATOM 786 O O . SER A 1 102 ? -15.623 -6.153 50.584 1.00 48.66 102 SER A O 1
ATOM 788 N N . PRO A 1 103 ? -14.843 -4.188 49.772 1.00 55.69 103 PRO A N 1
ATOM 789 C CA . PRO A 1 103 ? -13.642 -4.799 49.207 1.00 55.69 103 PRO A CA 1
ATOM 790 C C . PRO A 1 103 ? -12.913 -5.572 50.320 1.00 55.69 103 PRO A C 1
ATOM 792 O O . PRO A 1 103 ? -13.079 -5.205 51.494 1.00 55.69 103 PRO A O 1
ATOM 795 N N . PRO A 1 104 ? -12.136 -6.630 50.022 1.00 52.28 104 PRO A N 1
ATOM 796 C CA . PRO A 1 104 ? -11.413 -7.389 51.036 1.00 52.28 104 PRO A CA 1
ATOM 797 C C . PRO A 1 104 ? -10.388 -6.482 51.734 1.00 52.28 104 PRO A C 1
ATOM 799 O O . PRO A 1 104 ? -9.211 -6.447 51.410 1.00 52.28 104 PRO A O 1
ATOM 802 N N . SER A 1 105 ? -10.840 -5.742 52.746 1.00 52.41 105 SER A N 1
ATOM 803 C CA . SER A 1 105 ? -10.021 -5.005 53.710 1.00 52.41 105 SER A CA 1
ATOM 804 C C . SER A 1 105 ? -9.471 -5.942 54.791 1.00 52.41 105 SER A C 1
ATOM 806 O O . SER A 1 105 ? -9.076 -5.488 55.863 1.00 52.41 105 SER A O 1
ATOM 808 N N . GLY A 1 106 ? -9.466 -7.252 54.535 1.00 58.00 106 GLY A N 1
ATOM 809 C CA . GLY A 1 106 ? -8.947 -8.262 55.443 1.00 58.00 106 GLY A CA 1
ATOM 810 C C . GLY A 1 106 ? -7.437 -8.390 55.294 1.00 58.00 106 GLY A C 1
ATOM 811 O O . GLY A 1 106 ? -6.977 -9.107 54.416 1.00 58.00 106 GLY A O 1
ATOM 812 N N . GLY A 1 107 ? -6.682 -7.714 56.163 1.00 61.50 107 GLY A N 1
ATOM 813 C CA . GLY A 1 107 ? -5.300 -8.096 56.475 1.00 61.50 107 GLY A CA 1
ATOM 814 C C . GLY A 1 107 ? -4.294 -6.958 56.623 1.00 61.50 107 GLY A C 1
ATOM 815 O O . GLY A 1 107 ? -3.344 -7.115 57.376 1.00 61.50 107 GLY A O 1
ATOM 816 N N . LEU A 1 108 ? -4.499 -5.818 55.960 1.00 65.06 108 LEU A N 1
ATOM 817 C CA . LEU A 1 108 ? -3.490 -4.751 55.928 1.00 65.06 108 LEU A CA 1
ATOM 818 C C . LEU A 1 108 ? -3.737 -3.715 57.033 1.00 65.06 108 LEU A C 1
ATOM 820 O O . LEU A 1 108 ? -4.817 -3.115 57.115 1.00 65.06 108 LEU A O 1
ATOM 824 N N . THR A 1 109 ? -2.727 -3.499 57.869 1.00 82.00 109 THR A N 1
ATOM 825 C CA . THR A 1 109 ? -2.677 -2.441 58.883 1.00 82.00 109 THR A CA 1
ATOM 826 C C . THR A 1 109 ? -2.744 -1.054 58.226 1.00 82.00 109 THR A C 1
ATOM 828 O O . THR A 1 109 ? -2.458 -0.882 57.040 1.00 82.00 109 THR A O 1
ATOM 831 N N . ILE A 1 110 ? -3.162 -0.028 58.979 1.00 84.75 110 ILE A N 1
ATOM 832 C CA . ILE A 1 110 ? -3.233 1.358 58.472 1.00 84.75 110 ILE A CA 1
ATOM 833 C C . ILE A 1 11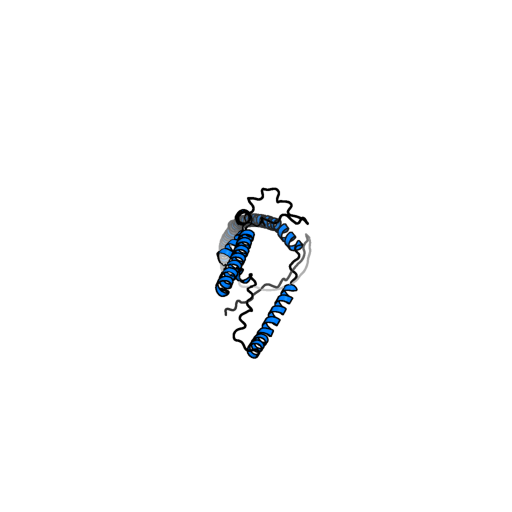0 ? -1.873 1.849 57.954 1.00 84.75 110 ILE A C 1
ATOM 835 O O . ILE A 1 110 ? -1.822 2.578 56.965 1.00 84.75 110 ILE A O 1
ATOM 839 N N . GLU A 1 111 ? -0.785 1.411 58.582 1.00 83.94 111 GLU A N 1
ATOM 840 C CA . GLU A 1 111 ? 0.582 1.757 58.197 1.00 83.94 111 GLU A CA 1
ATOM 841 C C . GLU A 1 111 ? 0.974 1.143 56.844 1.00 83.94 111 GLU A C 1
ATOM 843 O O . GLU A 1 111 ? 1.489 1.840 55.970 1.00 83.94 111 GLU A O 1
ATOM 848 N N . GLU A 1 112 ? 0.626 -0.124 56.602 1.00 85.19 112 GLU A N 1
ATOM 849 C CA . GLU A 1 112 ? 0.855 -0.788 55.311 1.00 85.19 112 GLU A CA 1
ATOM 850 C C . GLU A 1 112 ? 0.035 -0.145 54.188 1.00 85.19 112 GLU A C 1
ATOM 852 O O . GLU A 1 112 ? 0.537 0.056 53.083 1.00 85.19 112 GLU A O 1
ATOM 857 N N . LYS A 1 113 ? -1.207 0.260 54.472 1.00 86.62 113 LYS A N 1
ATOM 858 C CA . LYS A 1 113 ? -2.039 0.998 53.510 1.00 86.62 113 LYS A CA 1
ATOM 859 C C . LYS A 1 113 ? -1.435 2.358 53.170 1.00 86.62 113 LYS A C 1
ATOM 861 O O . LYS A 1 113 ? -1.408 2.724 51.999 1.00 86.62 113 LYS A O 1
ATOM 866 N N . ALA A 1 114 ? -0.929 3.089 54.163 1.00 87.88 114 ALA A N 1
ATOM 867 C CA . ALA A 1 114 ? -0.256 4.365 53.937 1.00 87.88 114 ALA A CA 1
ATOM 868 C C . ALA A 1 114 ? 1.025 4.189 53.103 1.00 87.88 114 ALA A C 1
ATOM 870 O O . ALA A 1 114 ? 1.261 4.974 52.189 1.00 87.88 114 ALA A O 1
ATOM 871 N N . SER A 1 115 ? 1.799 3.127 53.354 1.00 87.31 115 SER A N 1
ATOM 872 C CA . SER A 1 115 ? 2.991 2.774 52.569 1.00 87.31 115 SER A CA 1
ATOM 873 C C . SER A 1 115 ? 2.657 2.447 51.106 1.00 87.31 115 SER A C 1
ATOM 875 O O . SER A 1 115 ? 3.303 2.957 50.190 1.00 87.31 115 SER A O 1
ATOM 877 N N . ILE A 1 116 ? 1.595 1.669 50.864 1.00 89.38 116 ILE A N 1
ATOM 878 C CA . ILE A 1 116 ? 1.124 1.338 49.509 1.00 89.38 116 ILE A CA 1
ATOM 879 C C . ILE A 1 116 ? 0.612 2.586 48.781 1.00 89.38 116 ILE A C 1
ATOM 881 O O . ILE A 1 116 ? 0.931 2.802 47.616 1.00 89.38 116 ILE A O 1
ATOM 885 N N . VAL A 1 117 ? -0.162 3.438 49.457 1.00 91.31 117 VAL A N 1
ATOM 886 C CA . VAL A 1 117 ? -0.653 4.687 48.855 1.00 91.31 117 VAL A CA 1
ATOM 887 C C . VAL A 1 117 ? 0.509 5.623 48.530 1.00 91.31 117 VAL A C 1
ATOM 889 O O . VAL A 1 117 ? 0.525 6.217 47.455 1.00 91.31 117 VAL A O 1
ATOM 892 N N . LEU A 1 118 ? 1.505 5.727 49.413 1.00 92.25 118 LEU A N 1
ATOM 893 C CA . LEU A 1 118 ? 2.672 6.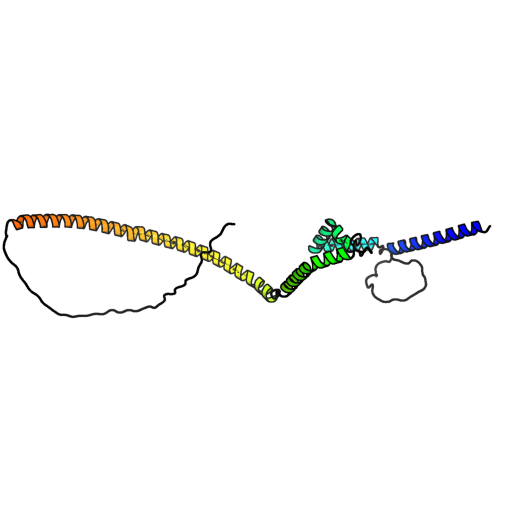575 49.189 1.00 92.25 118 LEU A CA 1
ATOM 894 C C . LEU A 1 118 ? 3.553 6.056 48.041 1.00 92.25 118 LEU A C 1
ATOM 896 O O . LEU A 1 118 ? 4.070 6.863 47.271 1.00 92.25 118 LEU A O 1
ATOM 900 N N . SER A 1 119 ? 3.686 4.735 47.881 1.00 93.19 119 SER A N 1
ATOM 901 C CA . SER A 1 119 ? 4.434 4.142 46.764 1.00 93.19 119 SER A CA 1
ATOM 902 C C . SER A 1 119 ? 3.688 4.230 45.427 1.00 93.19 119 SER A C 1
ATOM 904 O O . SER A 1 119 ? 4.320 4.418 44.387 1.00 93.19 119 SER A O 1
ATOM 906 N N . ALA A 1 120 ? 2.352 4.173 45.440 1.00 88.88 120 ALA A N 1
ATOM 907 C CA . ALA A 1 120 ? 1.516 4.318 44.248 1.00 88.88 120 ALA A CA 1
ATOM 908 C C . ALA A 1 120 ? 1.288 5.784 43.829 1.00 88.88 120 ALA A C 1
ATOM 910 O O . ALA A 1 120 ? 1.030 6.057 42.656 1.00 88.88 120 ALA A O 1
ATOM 911 N N . ALA A 1 121 ? 1.406 6.744 44.751 1.00 92.31 121 ALA A N 1
ATOM 912 C CA . ALA A 1 121 ? 1.197 8.169 44.490 1.00 92.31 121 ALA A CA 1
ATOM 913 C C . ALA A 1 121 ? 1.954 8.727 43.260 1.00 92.31 121 ALA A C 1
ATOM 915 O O . ALA A 1 121 ? 1.311 9.379 42.433 1.00 92.31 121 ALA A O 1
ATOM 916 N N . PRO A 1 122 ? 3.268 8.477 43.061 1.00 91.94 122 PRO A N 1
ATOM 917 C CA . PRO A 1 122 ? 3.974 8.975 41.878 1.00 91.94 122 PRO A CA 1
ATOM 918 C C . PRO A 1 122 ? 3.481 8.338 40.572 1.00 91.94 122 PRO A C 1
ATOM 920 O O . PRO A 1 122 ? 3.453 9.011 39.545 1.00 91.94 122 PRO A O 1
ATOM 923 N N . GLN A 1 123 ? 3.042 7.075 40.599 1.00 92.12 123 GLN A N 1
ATOM 924 C CA . GLN A 1 123 ? 2.474 6.413 39.420 1.00 92.12 123 GLN A CA 1
ATOM 925 C C . GLN A 1 123 ? 1.124 7.023 39.049 1.00 92.12 123 GLN A C 1
ATOM 927 O O . GLN A 1 123 ? 0.880 7.306 37.880 1.00 92.12 123 GLN A O 1
ATOM 932 N N . VAL A 1 124 ? 0.275 7.301 40.043 1.00 91.12 124 VAL A N 1
ATOM 933 C CA . VAL A 1 124 ? -1.000 7.994 39.820 1.00 91.12 124 VAL A CA 1
ATOM 934 C C . VAL A 1 124 ? -0.752 9.386 39.247 1.00 91.12 124 VAL A C 1
ATOM 936 O O . VAL A 1 124 ? -1.389 9.741 38.263 1.00 91.12 124 VAL A O 1
ATOM 939 N N . GLN A 1 125 ? 0.210 10.144 39.783 1.00 91.38 125 GLN A N 1
ATOM 940 C CA . GLN A 1 125 ? 0.551 11.470 39.258 1.00 91.38 125 GLN A CA 1
ATOM 941 C C . GLN A 1 125 ? 1.140 11.416 37.835 1.00 91.38 125 GLN A C 1
ATOM 943 O O . GLN A 1 125 ? 0.891 12.305 37.017 1.00 91.38 125 GLN A O 1
ATOM 948 N N . GLY A 1 126 ? 1.906 10.370 37.518 1.00 93.06 126 GLY A N 1
ATOM 949 C CA . GLY A 1 126 ? 2.417 10.122 36.171 1.00 93.06 126 GLY A CA 1
ATOM 950 C C . GLY A 1 126 ? 1.293 9.820 35.179 1.00 93.06 126 GLY A C 1
ATOM 951 O O . GLY A 1 126 ? 1.214 10.452 34.128 1.00 93.06 126 GLY A O 1
ATOM 952 N N . VAL A 1 127 ? 0.375 8.917 35.538 1.00 93.88 127 VAL A N 1
ATOM 953 C CA . VAL A 1 127 ? -0.773 8.546 34.695 1.00 93.88 127 VAL A CA 1
ATOM 954 C C . VAL A 1 127 ? -1.755 9.706 34.551 1.00 93.88 127 VAL A C 1
ATOM 956 O O . VAL A 1 127 ? -2.252 9.937 33.454 1.00 93.88 127 VAL A O 1
ATOM 959 N N . THR A 1 128 ? -2.015 10.492 35.599 1.00 94.44 128 THR A N 1
ATOM 960 C CA . THR A 1 128 ? -2.869 11.683 35.472 1.00 94.44 128 THR A CA 1
ATOM 961 C C . THR A 1 128 ? -2.240 12.714 34.546 1.00 94.44 128 THR A C 1
ATOM 963 O O . THR A 1 128 ? -2.950 13.273 33.717 1.00 94.44 128 THR A O 1
ATOM 966 N N . SER A 1 129 ? -0.921 12.914 34.608 1.00 91.81 129 SER A N 1
ATOM 967 C CA . SER A 1 129 ? -0.211 13.812 33.687 1.00 91.81 129 SER A CA 1
ATOM 968 C C . SER A 1 129 ? -0.285 13.312 32.240 1.00 91.81 129 SER A C 1
ATOM 970 O O . SER A 1 129 ? -0.523 14.106 31.335 1.00 91.81 129 SER A O 1
ATOM 972 N N . GLN A 1 130 ? -0.168 11.999 32.017 1.00 90.62 130 GLN A N 1
ATOM 973 C CA . GLN A 1 130 ? -0.355 11.393 30.695 1.00 90.62 130 GLN A CA 1
ATOM 974 C C . GLN A 1 130 ? -1.798 11.528 30.197 1.00 90.62 130 GLN A C 1
ATOM 976 O O . GLN A 1 130 ? -2.006 11.896 29.050 1.00 90.62 130 GLN A O 1
ATOM 981 N N . LEU A 1 131 ? -2.806 11.299 31.040 1.00 90.94 131 LEU A N 1
ATOM 982 C CA . LEU A 1 131 ? -4.215 11.447 30.660 1.00 90.94 131 LEU A CA 1
ATOM 983 C C . LEU A 1 131 ? -4.604 12.905 30.401 1.00 90.94 131 LEU A C 1
ATOM 985 O O . LEU A 1 131 ? -5.392 13.170 29.498 1.00 90.94 131 LEU A O 1
ATOM 989 N N . VAL A 1 132 ? -4.052 13.850 31.165 1.00 91.19 132 VAL A N 1
ATOM 990 C CA . VAL A 1 132 ? -4.210 15.286 30.901 1.00 91.19 132 VAL A CA 1
ATOM 991 C C . VAL A 1 132 ? -3.533 15.643 29.580 1.00 91.19 132 VAL A C 1
ATOM 993 O O . VAL A 1 132 ? -4.166 16.256 28.731 1.00 91.19 132 VAL A O 1
ATOM 996 N N . SER A 1 133 ? -2.315 15.152 29.345 1.00 89.75 133 SER A N 1
ATOM 997 C CA . SER A 1 133 ? -1.627 15.341 28.067 1.00 89.75 133 SER A CA 1
ATOM 998 C C . SER A 1 133 ? -2.395 14.732 26.889 1.00 89.75 133 SER A C 1
ATOM 1000 O O . SER A 1 133 ? -2.442 15.352 25.835 1.00 89.75 133 SER A O 1
ATOM 1002 N N . LEU A 1 134 ? -3.011 13.555 27.044 1.00 85.56 134 LEU A N 1
ATOM 1003 C CA . LEU A 1 134 ? -3.841 12.926 26.008 1.00 85.56 134 LEU A CA 1
ATOM 1004 C C . LEU A 1 134 ? -5.156 13.677 25.788 1.00 85.56 134 LEU A C 1
ATOM 1006 O O . LEU A 1 134 ? -5.656 13.718 24.669 1.00 85.56 134 LEU A O 1
ATOM 1010 N N . ARG A 1 135 ? -5.717 14.283 26.837 1.00 83.75 135 ARG A N 1
ATOM 1011 C CA . ARG A 1 135 ? -6.893 15.150 26.732 1.00 83.75 135 ARG A CA 1
ATOM 1012 C C . ARG A 1 135 ? -6.583 16.441 25.971 1.00 83.75 135 ARG A C 1
ATOM 1014 O O . ARG A 1 135 ? -7.467 16.954 25.290 1.00 83.75 135 ARG A O 1
ATOM 1021 N N . ASP A 1 136 ? -5.355 16.938 26.084 1.00 83.06 136 ASP A N 1
ATOM 1022 C CA . ASP A 1 136 ? -4.885 18.132 25.377 1.00 83.06 136 ASP A CA 1
ATOM 1023 C C . ASP A 1 136 ? -4.520 17.850 23.907 1.00 83.06 136 ASP A C 1
ATOM 1025 O O . ASP A 1 136 ? -4.359 18.784 23.119 1.00 83.06 136 ASP A O 1
ATOM 1029 N N . ILE A 1 137 ? -4.462 16.576 23.493 1.00 77.88 137 ILE A N 1
ATOM 1030 C CA . ILE A 1 137 ? -4.433 16.213 22.074 1.00 77.88 137 ILE A CA 1
ATOM 1031 C C . ILE A 1 137 ? -5.840 16.433 21.528 1.00 77.88 137 ILE A C 1
ATOM 1033 O O . ILE A 1 137 ? -6.752 15.631 21.736 1.00 77.88 137 ILE A O 1
ATOM 1037 N N . ALA A 1 138 ? -6.022 17.547 20.821 1.00 71.75 138 ALA A N 1
ATOM 1038 C CA . ALA A 1 138 ? -7.243 17.801 20.079 1.00 71.75 138 ALA A CA 1
ATOM 1039 C C . ALA A 1 138 ? -7.477 16.637 19.106 1.00 71.75 138 ALA A C 1
ATOM 1041 O O . ALA A 1 138 ? -6.706 16.435 18.165 1.00 71.75 138 ALA A O 1
ATOM 1042 N N . VAL A 1 139 ? -8.540 15.864 19.344 1.00 71.38 139 VAL A N 1
ATOM 1043 C CA . VAL A 1 139 ? -9.051 14.911 18.356 1.00 71.38 139 VAL A CA 1
ATOM 1044 C C . VAL A 1 139 ? -9.265 15.708 17.067 1.00 71.38 139 VAL A C 1
ATOM 1046 O O . VAL A 1 139 ? -9.925 16.752 17.130 1.00 71.38 139 VAL A O 1
ATOM 1049 N N . PRO A 1 140 ? -8.671 15.293 15.932 1.00 76.12 140 PRO A N 1
ATOM 1050 C CA . PRO A 1 140 ? -8.785 16.045 14.693 1.00 76.12 140 PRO A CA 1
ATOM 1051 C C . PRO A 1 140 ? -10.261 16.267 14.378 1.00 76.12 140 PRO A C 1
ATOM 1053 O O . PRO A 1 140 ? -11.077 15.355 14.524 1.00 76.12 140 PRO A O 1
ATOM 1056 N N . ASP A 1 141 ? -10.584 17.501 13.993 1.00 79.31 141 ASP A N 1
ATOM 1057 C CA . ASP A 1 141 ? -11.949 17.929 13.716 1.00 79.31 141 ASP A CA 1
ATOM 1058 C C . ASP A 1 141 ? -12.643 16.936 12.774 1.00 79.31 141 ASP A C 1
ATOM 1060 O O . ASP A 1 141 ? -12.089 16.517 11.748 1.00 79.31 141 ASP A O 1
ATOM 1064 N N . VAL A 1 142 ? -13.859 16.536 13.147 1.00 82.00 142 VAL A N 1
ATOM 1065 C CA . VAL A 1 142 ? -14.638 15.523 12.431 1.00 82.00 142 VAL A CA 1
ATOM 1066 C C . VAL A 1 142 ? -14.848 15.968 10.984 1.00 82.00 142 VAL A C 1
ATOM 1068 O O . VAL A 1 142 ? -14.750 15.142 10.077 1.00 82.00 142 VAL A O 1
ATOM 1071 N N . ASP A 1 143 ? -14.987 17.272 10.737 1.00 85.75 143 ASP A N 1
ATOM 1072 C CA . ASP A 1 143 ? -15.116 17.834 9.392 1.00 85.75 143 ASP A CA 1
ATOM 1073 C C . ASP A 1 143 ? -13.874 17.590 8.519 1.00 85.75 143 ASP A C 1
ATOM 1075 O O . ASP A 1 143 ? -13.994 17.371 7.311 1.00 85.75 143 ASP A O 1
ATOM 1079 N N . VAL A 1 144 ? -12.671 17.588 9.103 1.00 86.56 144 VAL A N 1
ATOM 1080 C CA . VAL A 1 144 ? -11.422 17.273 8.386 1.00 86.56 144 VAL A CA 1
ATOM 1081 C C . VAL A 1 144 ? -11.370 15.788 8.049 1.00 86.56 144 VAL A C 1
ATOM 1083 O O . VAL A 1 144 ? -11.010 15.424 6.929 1.00 86.56 144 VAL A O 1
ATOM 1086 N N . SER A 1 145 ? -11.788 14.930 8.981 1.00 88.19 145 SER A N 1
ATOM 1087 C CA . SER A 1 145 ? -11.849 13.484 8.744 1.00 88.19 145 SER A CA 1
ATOM 1088 C C . SER A 1 145 ? -12.880 13.113 7.666 1.00 88.19 145 SER A C 1
ATOM 1090 O O . SER A 1 145 ? -12.590 12.294 6.797 1.00 88.19 145 SER A O 1
ATOM 1092 N N . ILE A 1 146 ? -14.038 13.783 7.640 1.00 89.56 146 ILE A N 1
ATOM 1093 C CA . ILE A 1 146 ? -15.065 13.606 6.603 1.00 89.56 146 ILE A CA 1
ATOM 1094 C C . ILE A 1 146 ? -14.527 14.048 5.241 1.00 89.56 146 ILE A C 1
ATOM 1096 O O . ILE A 1 146 ? -14.665 13.313 4.264 1.00 89.56 146 ILE A O 1
ATOM 1100 N N . LYS A 1 147 ? -13.857 15.206 5.172 1.00 89.88 147 LYS A N 1
ATOM 1101 C CA . LYS A 1 147 ? -13.207 15.672 3.938 1.00 89.88 147 LYS A CA 1
ATOM 1102 C C . LYS A 1 147 ? -12.145 14.685 3.457 1.00 89.88 147 LYS A C 1
ATOM 1104 O O . LYS A 1 147 ? -12.077 14.415 2.265 1.00 89.88 147 LYS A O 1
ATOM 1109 N N . LEU A 1 148 ? -11.347 14.101 4.351 1.00 89.44 148 LEU A N 1
ATOM 1110 C CA . LEU A 1 148 ? -10.353 13.090 3.977 1.00 89.44 148 LEU A CA 1
ATOM 1111 C C . LEU A 1 148 ? -11.011 11.865 3.323 1.00 89.44 148 LEU A C 1
ATOM 1113 O O . LEU A 1 148 ? -10.558 11.404 2.276 1.00 89.44 148 LEU A O 1
ATOM 1117 N N . ILE A 1 149 ? -12.114 11.384 3.901 1.00 89.44 149 ILE A N 1
ATOM 1118 C CA . ILE A 1 149 ? -12.888 10.261 3.355 1.00 89.44 149 ILE A CA 1
ATOM 1119 C C . ILE A 1 149 ? -13.489 10.627 1.989 1.00 89.44 149 ILE A C 1
ATOM 1121 O O . ILE A 1 149 ? -13.499 9.800 1.079 1.00 89.44 149 ILE A O 1
ATOM 1125 N N . GLU A 1 150 ? -13.936 11.871 1.803 1.00 91.62 150 GLU A N 1
ATOM 1126 C CA . GLU A 1 150 ? -14.421 12.367 0.510 1.00 91.62 150 GLU A CA 1
ATOM 1127 C C . GLU A 1 150 ? -13.305 12.459 -0.550 1.00 91.62 150 GLU A C 1
ATOM 1129 O O . GLU A 1 150 ? -13.552 12.239 -1.738 1.00 91.62 150 GLU A O 1
ATOM 1134 N N . LEU A 1 151 ? -12.061 12.738 -0.144 1.00 94.69 151 LEU A N 1
ATOM 1135 C CA . LEU A 1 151 ? -10.910 12.788 -1.051 1.00 94.69 151 LEU A CA 1
ATOM 1136 C C . LEU A 1 151 ? -10.417 11.400 -1.489 1.00 94.69 151 LEU A C 1
ATOM 1138 O O . LEU A 1 151 ? -9.851 11.292 -2.580 1.00 94.69 151 LEU A O 1
ATOM 1142 N N . GLN A 1 152 ? -10.654 10.350 -0.701 1.00 94.56 152 GLN A N 1
ATOM 1143 C CA . GLN A 1 152 ? -10.239 8.974 -1.004 1.00 94.56 152 GLN A CA 1
ATOM 1144 C C . GLN A 1 152 ? -10.564 8.520 -2.445 1.00 94.56 152 GLN A C 1
ATOM 1146 O O . GLN A 1 152 ? -9.641 8.152 -3.172 1.00 94.56 152 GLN A O 1
ATOM 1151 N N . PRO A 1 153 ? -11.811 8.629 -2.951 1.00 95.06 153 PRO A N 1
ATOM 1152 C CA . PRO A 1 153 ? -12.132 8.208 -4.316 1.00 95.06 153 PRO A CA 1
ATOM 1153 C C . PRO A 1 153 ? -11.408 9.020 -5.398 1.00 95.06 153 PRO A C 1
ATOM 1155 O O . PRO A 1 153 ? -11.271 8.559 -6.532 1.00 95.06 153 PRO A O 1
ATOM 1158 N N . ARG A 1 154 ? -10.968 10.249 -5.100 1.00 94.94 154 ARG A N 1
ATOM 1159 C CA . ARG A 1 154 ? -10.163 11.045 -6.033 1.00 94.94 154 ARG A CA 1
ATOM 1160 C C . ARG A 1 154 ? -8.723 10.541 -6.071 1.00 94.94 154 ARG A C 1
ATOM 1162 O O . ARG A 1 154 ? -8.158 10.475 -7.160 1.00 94.94 154 ARG A O 1
ATOM 1169 N N . VAL A 1 155 ? -8.160 10.170 -4.923 1.00 96.06 155 VAL A N 1
ATOM 1170 C CA . VAL A 1 155 ? -6.832 9.546 -4.836 1.00 96.06 155 VAL A CA 1
ATOM 1171 C C . VAL A 1 155 ? -6.827 8.213 -5.580 1.00 96.06 155 VAL A C 1
ATOM 1173 O O . VAL A 1 155 ? -5.961 8.007 -6.424 1.00 96.06 155 VAL A O 1
ATOM 1176 N N . ASP A 1 156 ? -7.846 7.376 -5.384 1.00 96.25 156 ASP A N 1
ATOM 1177 C CA . ASP A 1 156 ? -7.947 6.076 -6.058 1.00 96.25 156 ASP A CA 1
ATOM 1178 C C . ASP A 1 156 ? -8.013 6.228 -7.588 1.00 96.25 156 ASP A C 1
ATOM 1180 O O . ASP A 1 156 ? -7.326 5.525 -8.330 1.00 96.25 156 ASP A O 1
ATOM 1184 N N . LYS A 1 157 ? -8.785 7.204 -8.089 1.00 96.50 157 LYS A N 1
ATOM 1185 C CA . LYS A 1 157 ? -8.835 7.519 -9.529 1.00 96.50 157 LYS A CA 1
ATOM 1186 C C . LYS A 1 157 ? -7.474 7.952 -10.069 1.00 96.50 157 LYS A C 1
ATOM 1188 O O . LYS A 1 157 ? -7.086 7.521 -11.153 1.00 96.50 157 LYS A O 1
ATOM 1193 N N . LEU A 1 158 ? -6.759 8.803 -9.333 1.00 97.19 158 LEU A N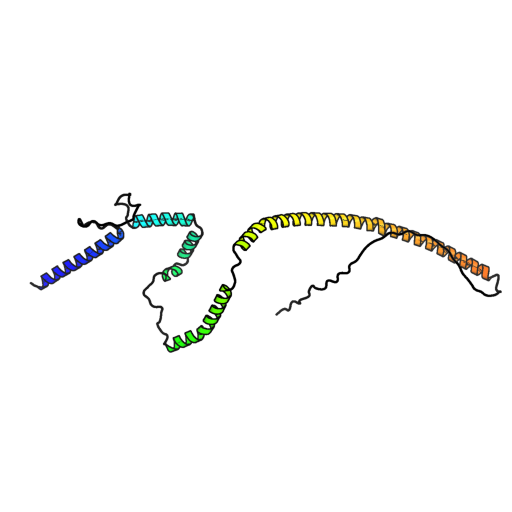 1
ATOM 1194 C CA . LEU A 1 158 ? -5.428 9.259 -9.731 1.00 97.19 158 LEU A CA 1
ATOM 1195 C C . LEU A 1 158 ? -4.405 8.122 -9.697 1.00 97.19 158 LEU A C 1
ATOM 1197 O O . LEU A 1 158 ? -3.594 8.038 -10.612 1.00 97.19 158 LEU A O 1
ATOM 1201 N N . ALA A 1 159 ? -4.484 7.220 -8.719 1.00 97.12 159 ALA A N 1
ATOM 1202 C CA . ALA A 1 159 ? -3.617 6.048 -8.638 1.00 97.12 159 ALA A CA 1
ATOM 1203 C C . ALA A 1 159 ? -3.787 5.135 -9.864 1.00 97.12 159 ALA A C 1
ATOM 1205 O O . ALA A 1 159 ? -2.800 4.737 -10.481 1.00 97.12 159 ALA A O 1
ATOM 1206 N N . VAL A 1 160 ? -5.030 4.885 -10.292 1.00 97.44 160 VAL A N 1
ATOM 1207 C CA . VAL A 1 160 ? -5.309 4.120 -11.521 1.00 97.44 160 VAL A CA 1
ATOM 1208 C C . VAL A 1 160 ? -4.759 4.837 -12.757 1.00 97.44 160 VAL A C 1
ATOM 1210 O O . VAL A 1 160 ? -4.135 4.210 -13.612 1.00 97.44 160 VAL A O 1
ATOM 1213 N N . MET A 1 161 ? -4.948 6.157 -12.860 1.00 97.69 161 MET A N 1
ATOM 1214 C CA . MET A 1 161 ? -4.383 6.935 -13.969 1.00 97.69 161 MET A CA 1
ATOM 1215 C C . MET A 1 161 ? -2.852 6.886 -13.982 1.00 97.69 161 MET A C 1
ATOM 1217 O O . MET A 1 161 ? -2.259 6.729 -15.048 1.00 97.69 161 MET A O 1
ATOM 1221 N N . GLN A 1 162 ? -2.214 6.982 -12.816 1.00 97.69 162 GLN A N 1
ATOM 1222 C CA . GLN A 1 162 ? -0.765 6.900 -12.672 1.00 97.69 162 GLN A CA 1
ATOM 1223 C C . GLN A 1 162 ? -0.241 5.521 -13.080 1.00 97.69 162 GLN A C 1
ATOM 1225 O O . GLN A 1 162 ? 0.795 5.435 -13.735 1.00 97.69 162 GLN A O 1
ATOM 1230 N N . GLU A 1 163 ? -0.956 4.445 -12.756 1.00 97.81 163 GLU A N 1
ATOM 1231 C CA . GLU A 1 163 ? -0.579 3.102 -13.190 1.00 97.81 163 GLU A CA 1
ATOM 1232 C C . GLU A 1 163 ? -0.634 2.965 -14.720 1.00 97.81 163 GLU A C 1
ATOM 1234 O O . GLU A 1 163 ? 0.303 2.449 -15.335 1.00 97.81 163 GLU A O 1
ATOM 1239 N N . VAL A 1 164 ? -1.696 3.476 -15.354 1.00 98.00 164 VAL A N 1
ATOM 1240 C CA . VAL A 1 164 ? -1.827 3.483 -16.821 1.00 98.00 164 VAL A CA 1
ATOM 1241 C C . VAL A 1 164 ? -0.701 4.296 -17.460 1.00 98.00 164 VAL A C 1
ATOM 1243 O O . VAL A 1 164 ? 0.000 3.786 -18.335 1.00 98.00 164 VAL A O 1
ATOM 1246 N N . GLN A 1 165 ? -0.460 5.516 -16.974 1.00 97.88 165 GLN A N 1
ATOM 1247 C CA . GLN A 1 165 ? 0.633 6.364 -17.454 1.00 97.88 165 GLN A CA 1
ATOM 1248 C C . GLN A 1 165 ? 2.002 5.707 -17.249 1.00 97.88 165 GLN A C 1
ATOM 1250 O O . GLN A 1 165 ? 2.855 5.774 -18.130 1.00 97.88 165 GLN A O 1
ATOM 1255 N N . GLY A 1 166 ? 2.216 5.026 -16.121 1.00 97.81 166 GLY A N 1
ATOM 1256 C CA . GLY A 1 166 ? 3.450 4.296 -15.839 1.00 97.81 166 GLY A CA 1
ATOM 1257 C C . GLY A 1 166 ? 3.718 3.193 -16.864 1.00 97.81 166 GLY A C 1
ATOM 1258 O O . GLY A 1 166 ? 4.841 3.067 -17.358 1.00 97.81 166 GLY A O 1
ATOM 1259 N N . ARG A 1 167 ? 2.680 2.442 -17.252 1.00 97.75 167 ARG A N 1
ATOM 1260 C CA . ARG A 1 167 ? 2.777 1.410 -18.298 1.00 97.75 167 ARG A CA 1
ATOM 1261 C C . ARG A 1 167 ? 3.069 2.015 -19.670 1.00 97.75 167 ARG A C 1
ATOM 1263 O O . ARG A 1 167 ? 3.950 1.521 -20.372 1.00 97.75 167 ARG A O 1
ATOM 1270 N N . GLU A 1 168 ? 2.387 3.097 -20.034 1.00 98.06 168 GLU A N 1
ATOM 1271 C CA . GLU A 1 168 ? 2.619 3.799 -21.302 1.00 98.06 168 GLU A CA 1
ATOM 1272 C C . GLU A 1 168 ? 4.036 4.378 -21.379 1.00 98.06 168 GLU A C 1
ATOM 1274 O O . GLU A 1 168 ? 4.733 4.188 -22.376 1.00 98.06 168 GLU A O 1
ATOM 1279 N N . MET A 1 169 ? 4.514 5.020 -20.309 1.00 98.00 169 MET A N 1
ATOM 1280 C CA . MET A 1 169 ? 5.880 5.538 -20.235 1.00 98.00 169 MET A CA 1
ATOM 1281 C C . MET A 1 169 ? 6.916 4.420 -20.330 1.00 98.00 169 MET A C 1
ATOM 1283 O O . MET A 1 169 ? 7.917 4.577 -21.029 1.00 98.00 169 MET A O 1
ATOM 1287 N N . ALA A 1 170 ? 6.699 3.288 -19.656 1.00 97.38 170 ALA A N 1
ATOM 1288 C CA . ALA A 1 170 ? 7.589 2.136 -19.757 1.00 97.38 170 ALA A CA 1
ATOM 1289 C C . ALA A 1 170 ? 7.636 1.588 -21.191 1.00 97.38 170 ALA A C 1
ATOM 1291 O O . ALA A 1 170 ? 8.714 1.294 -21.715 1.00 97.38 170 ALA A O 1
ATOM 1292 N N . GLU A 1 171 ? 6.489 1.511 -21.868 1.00 98.12 171 GLU A N 1
ATOM 1293 C CA . GLU A 1 171 ? 6.443 1.084 -23.260 1.00 98.12 171 GLU A CA 1
ATOM 1294 C C . GLU A 1 171 ? 7.145 2.075 -24.198 1.00 98.12 171 GLU A C 1
ATOM 1296 O O . GLU A 1 171 ? 7.937 1.656 -25.048 1.00 98.12 171 GLU A O 1
ATOM 1301 N N . LEU A 1 172 ? 6.887 3.376 -24.050 1.00 98.50 172 LEU A N 1
ATOM 1302 C CA . LEU A 1 172 ? 7.530 4.412 -24.854 1.00 98.50 172 LEU A CA 1
ATOM 1303 C C . LEU A 1 172 ? 9.043 4.409 -24.650 1.00 98.50 172 LEU A C 1
ATOM 1305 O O . LEU A 1 172 ? 9.770 4.434 -25.639 1.00 98.50 172 LEU A O 1
ATOM 1309 N N . ARG A 1 173 ? 9.519 4.267 -23.406 1.00 98.25 173 ARG A N 1
ATOM 1310 C CA . ARG A 1 173 ? 10.949 4.110 -23.099 1.00 98.25 173 ARG A CA 1
ATOM 1311 C C . ARG A 1 173 ? 11.535 2.874 -23.768 1.00 98.25 173 ARG A C 1
ATOM 1313 O O . ARG A 1 173 ? 12.596 2.946 -24.375 1.00 98.25 173 ARG A O 1
ATOM 1320 N N . ARG A 1 174 ? 10.832 1.739 -23.737 1.00 98.25 174 ARG A N 1
ATOM 1321 C CA . ARG A 1 174 ? 11.276 0.524 -24.436 1.00 98.25 174 ARG A CA 1
ATOM 1322 C C . ARG A 1 174 ? 11.367 0.746 -25.948 1.00 98.25 174 ARG A C 1
ATOM 1324 O O . ARG A 1 174 ? 12.284 0.240 -26.589 1.00 98.25 174 ARG A O 1
ATOM 1331 N N . ARG A 1 175 ? 10.406 1.456 -26.545 1.00 98.19 175 ARG A N 1
ATOM 1332 C CA . ARG A 1 175 ? 10.415 1.765 -27.984 1.00 98.19 175 ARG A CA 1
ATOM 1333 C C . ARG A 1 175 ? 11.531 2.750 -28.335 1.00 98.19 175 ARG A C 1
ATOM 1335 O O . ARG A 1 175 ? 12.220 2.518 -29.321 1.00 98.19 175 ARG A O 1
ATOM 1342 N N . SER A 1 176 ? 11.746 3.791 -27.531 1.00 98.19 176 SER A N 1
ATOM 1343 C CA . SER A 1 176 ? 12.811 4.768 -27.765 1.00 98.19 176 SER A CA 1
ATOM 1344 C C . SER A 1 176 ? 14.195 4.147 -27.607 1.00 98.19 176 SER A C 1
ATOM 1346 O O . SER A 1 176 ? 15.055 4.401 -28.442 1.00 98.19 176 SER A O 1
ATOM 1348 N N . LEU A 1 177 ? 14.392 3.278 -26.609 1.00 98.44 177 LEU A N 1
ATOM 1349 C CA . LEU A 1 177 ? 15.639 2.531 -26.440 1.00 98.44 177 LEU A CA 1
ATOM 1350 C C . LEU A 1 177 ? 15.940 1.657 -27.657 1.00 98.44 177 LEU A C 1
ATOM 1352 O O . LEU A 1 177 ? 17.048 1.722 -28.161 1.00 98.44 177 LEU A O 1
ATOM 1356 N N . LYS A 1 178 ? 14.955 0.932 -28.200 1.00 97.75 178 LYS A N 1
ATOM 1357 C CA . LYS A 1 178 ? 15.153 0.130 -29.423 1.00 97.75 178 LYS A CA 1
ATOM 1358 C C . LYS A 1 178 ? 15.536 0.969 -30.641 1.00 97.75 178 LYS A C 1
ATOM 1360 O O . LYS A 1 178 ? 16.332 0.539 -31.467 1.00 97.75 178 LYS A O 1
ATOM 1365 N N . VAL A 1 179 ? 14.941 2.153 -30.787 1.00 98.12 179 VAL A N 1
ATOM 1366 C CA . VAL A 1 179 ? 15.299 3.068 -31.881 1.00 98.12 179 VAL A CA 1
ATOM 1367 C C . VAL A 1 179 ? 16.720 3.592 -31.693 1.00 98.12 179 VAL A C 1
ATOM 1369 O O . VAL A 1 179 ? 17.468 3.662 -32.663 1.00 98.12 179 VAL A O 1
ATOM 1372 N N . LEU A 1 180 ? 17.099 3.926 -30.459 1.00 97.94 180 LEU A N 1
ATOM 1373 C CA . LEU A 1 180 ? 18.434 4.417 -30.132 1.00 97.94 180 LEU A CA 1
ATOM 1374 C C . LEU A 1 180 ? 19.503 3.331 -30.296 1.00 97.94 180 LEU A C 1
ATOM 1376 O O . LEU A 1 180 ? 20.544 3.605 -30.877 1.00 97.94 180 LEU A O 1
ATOM 1380 N N . GLU A 1 181 ? 19.216 2.106 -29.864 1.00 97.25 181 GLU A N 1
ATOM 1381 C CA . GLU A 1 181 ? 20.037 0.913 -30.094 1.00 97.25 181 GLU A CA 1
ATOM 1382 C C . GLU A 1 181 ? 20.263 0.712 -31.594 1.00 97.25 181 GLU A C 1
ATOM 1384 O O . GLU A 1 181 ? 21.400 0.708 -32.055 1.00 97.25 181 GLU A O 1
ATOM 1389 N N . ARG A 1 182 ? 19.185 0.703 -32.391 1.00 96.06 182 ARG A N 1
ATOM 1390 C CA . ARG A 1 182 ? 19.293 0.563 -33.847 1.00 96.06 182 ARG A CA 1
ATOM 1391 C C . ARG A 1 182 ? 20.083 1.698 -34.499 1.00 96.06 182 ARG A C 1
ATOM 1393 O O . ARG A 1 182 ? 20.807 1.467 -35.467 1.00 96.06 182 ARG A O 1
ATOM 1400 N N . TRP A 1 183 ? 19.906 2.926 -34.020 1.00 97.38 183 TRP A N 1
ATOM 1401 C CA . TRP A 1 183 ? 20.653 4.080 -34.510 1.00 97.38 183 TRP A CA 1
ATOM 1402 C C . TRP A 1 183 ? 22.135 3.990 -34.142 1.00 97.38 183 TRP A C 1
ATOM 1404 O O . TRP A 1 183 ? 22.974 4.337 -34.966 1.00 97.38 183 TRP A O 1
ATOM 1414 N N . TYR A 1 184 ? 22.465 3.489 -32.955 1.00 97.88 184 TYR A N 1
ATOM 1415 C CA . TYR A 1 184 ? 23.847 3.302 -32.536 1.00 97.88 184 TYR A CA 1
ATOM 1416 C C . TYR A 1 184 ? 24.537 2.210 -33.364 1.00 97.88 184 TYR A C 1
ATOM 1418 O O . TYR A 1 184 ? 25.573 2.477 -33.965 1.00 97.88 184 TYR A O 1
ATOM 1426 N N . GLU A 1 185 ? 23.918 1.034 -33.492 1.00 96.06 185 GLU A N 1
ATOM 1427 C CA . GLU A 1 185 ? 24.445 -0.087 -34.287 1.00 96.06 185 GLU A CA 1
ATOM 1428 C C . GLU A 1 185 ? 24.662 0.297 -35.761 1.00 96.06 185 GLU A C 1
ATOM 1430 O O . GLU A 1 185 ? 25.718 0.077 -36.344 1.00 96.06 185 GLU A O 1
ATOM 14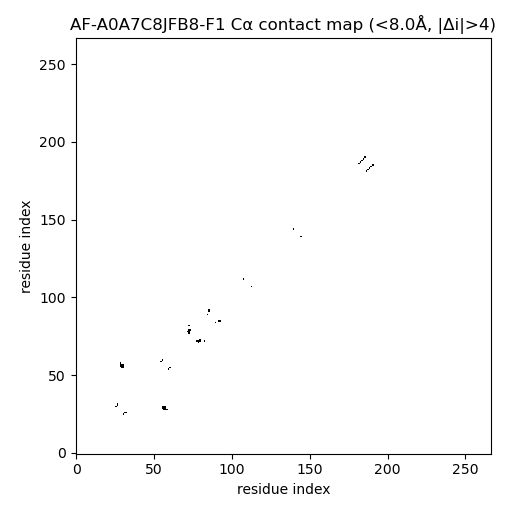35 N N . VAL A 1 186 ? 23.655 0.886 -36.412 1.00 94.00 186 VAL A N 1
ATOM 1436 C CA . VAL A 1 186 ? 23.752 1.169 -37.856 1.00 94.00 186 VAL A CA 1
ATOM 1437 C C . VAL A 1 186 ? 24.447 2.489 -38.132 1.00 94.00 186 VAL A C 1
ATOM 1439 O O . VAL A 1 186 ? 25.229 2.603 -39.071 1.00 94.00 186 VAL A O 1
ATOM 1442 N N . GLY A 1 187 ? 24.084 3.515 -37.370 1.00 93.38 187 GLY A N 1
ATOM 1443 C CA . GLY A 1 187 ? 24.499 4.883 -37.624 1.00 93.38 187 GLY A CA 1
ATOM 1444 C C . GLY A 1 187 ? 25.884 5.177 -37.079 1.00 93.38 187 GLY A C 1
ATOM 1445 O O . GLY A 1 187 ? 26.669 5.793 -37.783 1.00 93.38 187 GLY A O 1
ATOM 1446 N N . VAL A 1 188 ? 26.194 4.757 -35.852 1.00 95.81 188 VAL A N 1
ATOM 1447 C CA . VAL A 1 188 ? 27.489 5.061 -35.228 1.00 95.81 188 VAL A CA 1
ATOM 1448 C C . VAL A 1 188 ? 28.499 3.968 -35.540 1.00 95.81 188 VAL A C 1
ATOM 1450 O O . VAL A 1 188 ? 29.544 4.256 -36.114 1.00 95.81 188 VAL A O 1
ATOM 1453 N N . GLU A 1 189 ? 28.189 2.717 -35.208 1.00 94.81 189 GLU A N 1
ATOM 1454 C CA . GLU A 1 189 ? 29.117 1.600 -35.393 1.00 94.81 189 GLU A CA 1
ATOM 1455 C C . GLU A 1 189 ? 29.361 1.312 -36.879 1.00 94.81 189 GLU A C 1
ATOM 1457 O O . GLU A 1 189 ? 30.513 1.316 -37.306 1.00 94.81 189 GLU A O 1
ATOM 1462 N N . GLY A 1 190 ? 28.311 1.233 -37.703 1.00 94.94 190 GLY A N 1
ATOM 1463 C CA . GLY A 1 190 ? 28.475 1.058 -39.152 1.00 94.94 190 GLY A CA 1
ATOM 1464 C C . GLY A 1 190 ? 29.265 2.181 -39.845 1.00 94.94 190 GLY A C 1
ATOM 1465 O O . GLY A 1 190 ? 30.056 1.927 -40.757 1.00 94.94 190 GLY A O 1
ATOM 1466 N N . VAL A 1 191 ? 29.105 3.438 -39.414 1.00 95.62 191 VAL A N 1
ATOM 1467 C CA . VAL A 1 191 ? 29.897 4.561 -39.951 1.00 95.62 191 VAL A CA 1
ATOM 1468 C C . VAL A 1 191 ? 31.339 4.507 -39.446 1.00 95.62 191 VAL A C 1
ATOM 1470 O O . VAL A 1 191 ? 32.256 4.753 -40.229 1.00 95.62 191 VAL A O 1
ATOM 1473 N N . ASN A 1 192 ? 31.560 4.136 -38.184 1.00 96.81 192 ASN A N 1
ATOM 1474 C CA . ASN A 1 192 ? 32.900 3.951 -37.628 1.00 96.81 192 ASN A CA 1
ATOM 1475 C C . ASN A 1 192 ? 33.670 2.833 -38.342 1.00 96.81 192 ASN A C 1
ATOM 1477 O O . ASN A 1 192 ? 34.845 3.024 -38.641 1.00 96.81 192 ASN A O 1
ATOM 1481 N N . GLU A 1 193 ? 33.030 1.707 -38.667 1.00 95.81 193 GLU A N 1
ATOM 1482 C CA . GLU A 1 193 ? 33.645 0.634 -39.461 1.00 95.81 193 GLU A CA 1
ATOM 1483 C C . GLU A 1 193 ? 34.069 1.130 -40.851 1.00 95.81 193 GLU A C 1
ATOM 1485 O O . GLU A 1 193 ? 35.189 0.869 -41.292 1.00 95.81 193 GLU A O 1
ATOM 1490 N N . CYS A 1 194 ? 33.210 1.909 -41.518 1.00 95.56 194 CYS A N 1
ATOM 1491 C CA . CYS A 1 194 ? 33.524 2.506 -42.817 1.00 95.56 194 CYS A CA 1
ATOM 1492 C C . CYS A 1 194 ? 34.714 3.474 -42.729 1.00 95.56 194 CYS A C 1
ATOM 1494 O O . CYS A 1 194 ? 35.648 3.397 -43.532 1.00 95.56 194 CYS A O 1
ATOM 1496 N N . PHE A 1 195 ? 34.723 4.356 -41.724 1.00 96.50 195 PHE A N 1
ATOM 1497 C CA . PHE A 1 195 ? 35.852 5.252 -41.482 1.00 96.50 195 PHE A CA 1
ATOM 1498 C C . PHE A 1 195 ? 37.134 4.488 -41.149 1.00 96.50 195 PHE A C 1
ATOM 1500 O O . PHE A 1 195 ? 38.193 4.871 -41.637 1.00 96.50 195 PHE A O 1
ATOM 1507 N N . ALA A 1 196 ? 37.054 3.401 -40.381 1.00 97.25 196 ALA A N 1
ATOM 1508 C CA . ALA A 1 196 ? 38.204 2.561 -40.070 1.00 97.25 196 ALA A CA 1
ATOM 1509 C C . ALA A 1 196 ? 38.774 1.883 -41.329 1.00 97.25 196 ALA A C 1
ATOM 1511 O O . ALA A 1 196 ? 39.991 1.862 -41.515 1.00 97.25 196 ALA A O 1
ATOM 1512 N N . GLU A 1 197 ? 37.924 1.385 -42.234 1.00 97.31 197 GLU A N 1
ATOM 1513 C CA . GLU A 1 197 ? 38.375 0.837 -43.521 1.00 97.31 197 GLU A CA 1
ATOM 1514 C C . GLU A 1 197 ? 39.049 1.918 -44.381 1.00 97.31 197 GLU A C 1
ATOM 1516 O O . GLU A 1 197 ? 40.097 1.688 -44.997 1.00 97.31 197 GLU A O 1
ATOM 1521 N N . TRP A 1 198 ? 38.464 3.117 -44.432 1.00 98.00 198 TRP A N 1
ATOM 1522 C CA . TRP A 1 198 ? 39.041 4.238 -45.168 1.00 98.00 198 TRP A CA 1
ATOM 1523 C C . TRP A 1 198 ? 40.386 4.663 -44.590 1.00 98.00 198 TRP A C 1
ATOM 1525 O O . TRP A 1 198 ? 41.325 4.845 -45.364 1.00 98.00 198 TRP A O 1
ATOM 1535 N N . ASP A 1 199 ? 40.510 4.761 -43.268 1.00 97.62 199 ASP A N 1
ATOM 1536 C CA . ASP A 1 199 ? 41.768 5.087 -42.598 1.00 97.62 199 ASP A CA 1
ATOM 1537 C C . ASP A 1 199 ? 42.836 4.016 -42.864 1.00 97.62 199 ASP A C 1
ATOM 1539 O O . ASP A 1 199 ? 43.971 4.337 -43.213 1.00 97.62 199 ASP A O 1
ATOM 1543 N N . GLU A 1 200 ? 42.470 2.730 -42.859 1.00 97.31 200 GLU A N 1
ATOM 1544 C CA . GLU A 1 200 ? 43.396 1.651 -43.212 1.00 97.31 200 GLU A CA 1
ATOM 1545 C C . GLU A 1 200 ? 43.881 1.768 -44.670 1.00 97.31 200 GLU A C 1
ATOM 1547 O O . GLU A 1 200 ? 45.069 1.600 -44.971 1.00 97.31 200 GLU A O 1
ATOM 1552 N N . ARG A 1 201 ? 42.976 2.078 -45.607 1.00 97.19 201 ARG A N 1
ATOM 1553 C CA . ARG A 1 201 ? 43.310 2.264 -47.028 1.00 97.19 201 ARG A CA 1
ATOM 1554 C C . ARG A 1 201 ? 44.172 3.500 -47.253 1.00 97.19 201 ARG A C 1
ATOM 1556 O O . ARG A 1 201 ? 45.157 3.420 -47.990 1.00 97.19 201 ARG A O 1
ATOM 1563 N N . VAL A 1 202 ? 43.835 4.617 -46.616 1.00 97.75 202 VAL A N 1
ATOM 1564 C CA . VAL A 1 202 ? 44.624 5.850 -46.665 1.00 97.75 202 VAL A CA 1
ATOM 1565 C C . VAL A 1 202 ? 45.997 5.604 -46.051 1.00 97.75 202 VAL A C 1
ATOM 1567 O O . VAL A 1 202 ? 46.992 5.905 -46.701 1.00 97.75 202 VAL A O 1
ATOM 1570 N N . GLY A 1 203 ? 46.084 4.942 -44.897 1.00 97.25 203 GLY A N 1
ATOM 1571 C CA . GLY A 1 203 ? 47.340 4.545 -44.263 1.00 97.25 203 GLY A CA 1
ATOM 1572 C C . GLY A 1 203 ? 48.189 3.612 -45.135 1.00 97.25 203 GLY A C 1
ATOM 1573 O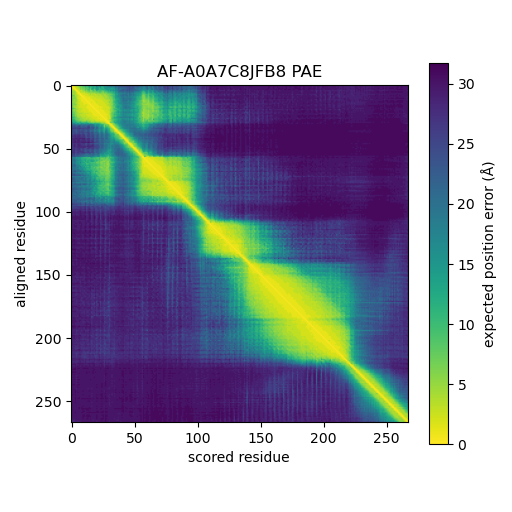 O . GLY A 1 203 ? 49.416 3.741 -45.190 1.00 97.25 203 GLY A O 1
ATOM 1574 N N . LYS A 1 204 ? 47.571 2.695 -45.893 1.00 96.56 204 LYS A N 1
ATOM 1575 C CA . LYS A 1 204 ? 48.270 1.880 -46.906 1.00 96.56 204 LYS A CA 1
ATOM 1576 C C . LYS A 1 204 ? 48.848 2.749 -48.026 1.00 96.56 204 LYS A C 1
ATOM 1578 O O . LYS A 1 204 ? 50.021 2.575 -48.358 1.00 96.56 204 LYS A O 1
ATOM 1583 N N . CYS A 1 205 ? 48.066 3.673 -48.581 1.00 96.62 205 CYS A N 1
ATOM 1584 C CA . CYS A 1 205 ? 48.517 4.601 -49.623 1.00 96.62 205 CYS A CA 1
ATOM 1585 C C . CYS A 1 205 ? 49.638 5.521 -49.126 1.00 96.62 205 CYS A C 1
ATOM 1587 O O . CYS A 1 205 ? 50.674 5.647 -49.771 1.00 96.62 205 CYS A O 1
ATOM 1589 N N . ASP A 1 206 ? 49.467 6.105 -47.950 1.00 96.50 206 ASP A N 1
ATOM 1590 C CA . ASP A 1 206 ? 50.409 7.008 -47.302 1.00 96.50 206 ASP A CA 1
ATOM 1591 C C . ASP A 1 206 ? 51.738 6.303 -46.965 1.00 96.50 206 ASP A C 1
ATOM 1593 O O . ASP A 1 206 ? 52.816 6.826 -47.239 1.00 96.50 206 ASP A O 1
ATOM 1597 N N . ARG A 1 207 ? 51.712 5.039 -46.518 1.00 95.38 207 ARG A N 1
ATOM 1598 C CA . ARG A 1 207 ? 52.930 4.210 -46.406 1.00 95.38 207 ARG A CA 1
ATOM 1599 C C . ARG A 1 207 ? 53.661 4.026 -47.739 1.00 95.38 207 ARG A C 1
ATOM 1601 O O . ARG A 1 207 ? 54.891 4.010 -47.753 1.00 95.38 207 ARG A O 1
ATOM 1608 N N . VAL A 1 208 ? 52.937 3.859 -48.847 1.00 95.06 208 VAL A N 1
ATOM 1609 C CA . VAL A 1 208 ? 53.544 3.745 -50.186 1.00 95.06 208 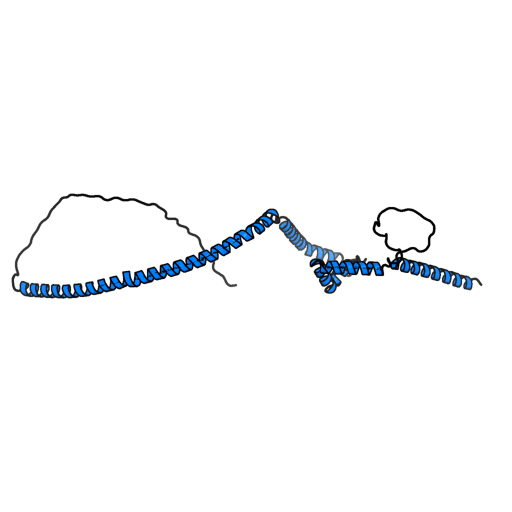VAL A CA 1
ATOM 1610 C C . VAL A 1 208 ? 54.138 5.081 -50.626 1.00 95.06 208 VAL A C 1
ATOM 1612 O O . VAL A 1 208 ? 55.250 5.096 -51.149 1.00 95.06 208 VAL A O 1
ATOM 1615 N N . VAL A 1 209 ? 53.437 6.193 -50.386 1.00 95.06 209 VAL A N 1
ATOM 1616 C CA . VAL A 1 209 ? 53.933 7.544 -50.686 1.00 95.06 209 VAL A CA 1
ATOM 1617 C C . VAL A 1 209 ? 55.184 7.850 -49.870 1.00 95.06 209 VAL A C 1
ATOM 1619 O O . VAL A 1 209 ? 56.186 8.230 -50.462 1.00 95.06 209 VAL A O 1
ATOM 1622 N N . ARG A 1 210 ? 55.187 7.596 -48.554 1.00 92.50 210 ARG A N 1
ATOM 1623 C CA . ARG A 1 210 ? 56.383 7.768 -47.714 1.00 92.50 210 ARG A CA 1
ATOM 1624 C C . ARG A 1 210 ? 57.550 6.910 -48.182 1.00 92.50 210 ARG A C 1
ATOM 1626 O O . ARG A 1 210 ? 58.665 7.405 -48.245 1.00 92.50 210 ARG A O 1
ATOM 1633 N N . ARG A 1 211 ? 57.313 5.642 -48.540 1.00 91.81 211 ARG A N 1
ATOM 1634 C CA . ARG A 1 211 ? 58.380 4.779 -49.071 1.00 91.81 211 ARG A CA 1
ATOM 1635 C C . ARG A 1 211 ? 58.985 5.366 -50.345 1.00 91.81 211 ARG A C 1
ATOM 1637 O O . ARG A 1 211 ? 60.200 5.433 -50.447 1.00 91.81 211 ARG A O 1
ATOM 1644 N N . ARG A 1 212 ? 58.149 5.827 -51.279 1.00 89.50 212 ARG A N 1
ATOM 1645 C CA . ARG A 1 212 ? 58.614 6.475 -52.513 1.00 89.50 212 ARG A CA 1
ATOM 1646 C C . ARG A 1 212 ? 59.324 7.796 -52.246 1.00 89.50 212 ARG A C 1
ATOM 1648 O O . ARG A 1 212 ? 60.314 8.070 -52.903 1.00 89.50 212 ARG A O 1
ATOM 1655 N N . ALA A 1 213 ? 58.840 8.601 -51.303 1.00 86.88 213 ALA A N 1
ATOM 1656 C CA . ALA A 1 213 ? 59.500 9.839 -50.904 1.00 86.88 213 ALA A CA 1
ATOM 1657 C C . ALA A 1 213 ? 60.899 9.553 -50.342 1.00 86.88 213 ALA A C 1
ATOM 1659 O O . ALA A 1 213 ? 61.855 10.161 -50.795 1.00 86.88 213 ALA A O 1
ATOM 1660 N N . VAL A 1 214 ? 61.041 8.549 -49.471 1.00 89.94 214 VAL A N 1
ATOM 1661 C CA . VAL A 1 214 ? 62.347 8.109 -48.953 1.00 89.94 214 VAL A CA 1
ATOM 1662 C C . VAL A 1 214 ? 63.238 7.540 -50.064 1.00 89.94 214 VAL A C 1
ATOM 1664 O O . VAL A 1 214 ? 64.420 7.845 -50.106 1.00 89.94 214 VAL A O 1
ATOM 1667 N N . GLU A 1 215 ? 62.704 6.748 -50.998 1.00 84.44 215 GLU A N 1
ATOM 1668 C CA . GLU A 1 215 ? 63.463 6.273 -52.171 1.00 84.44 215 GLU A CA 1
ATOM 1669 C C . GLU A 1 215 ? 63.932 7.437 -53.062 1.00 84.44 215 GLU A C 1
ATOM 1671 O O . GLU A 1 215 ? 65.048 7.408 -53.576 1.00 84.44 215 GLU A O 1
ATOM 1676 N N . LEU A 1 216 ? 63.106 8.472 -53.232 1.00 82.88 216 LEU A N 1
ATOM 1677 C CA . LEU A 1 216 ? 63.454 9.683 -53.974 1.00 82.88 216 LEU A CA 1
ATOM 1678 C C . LEU A 1 216 ? 64.445 10.568 -53.215 1.00 82.88 216 LEU A C 1
ATOM 1680 O O . LEU A 1 216 ? 65.309 11.144 -53.855 1.00 82.88 216 LEU A O 1
ATOM 1684 N N . GLU A 1 217 ? 64.377 10.650 -51.887 1.00 75.88 217 GLU A N 1
ATOM 1685 C CA . GLU A 1 217 ? 65.380 11.327 -51.058 1.00 75.88 217 GLU A CA 1
ATOM 1686 C C . GLU A 1 217 ? 66.704 10.558 -51.050 1.00 75.88 217 GLU A C 1
ATOM 1688 O O . GLU A 1 217 ? 67.758 11.171 -51.116 1.00 75.88 217 GLU A O 1
ATOM 1693 N N . ILE A 1 218 ? 66.700 9.224 -51.054 1.00 72.62 218 ILE A N 1
ATOM 1694 C CA . ILE A 1 218 ? 67.925 8.413 -51.177 1.00 72.62 218 ILE A CA 1
ATOM 1695 C C . ILE A 1 218 ? 68.532 8.550 -52.583 1.00 72.62 218 ILE A C 1
ATOM 1697 O O . ILE A 1 218 ? 69.746 8.671 -52.725 1.00 72.62 218 ILE A O 1
ATOM 1701 N N . ASN A 1 219 ? 67.702 8.580 -53.629 1.00 62.28 219 ASN A N 1
ATOM 1702 C C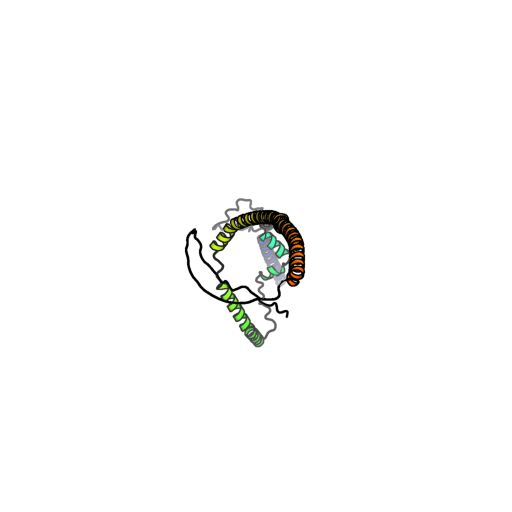A . ASN A 1 219 ? 68.166 8.815 -54.999 1.00 62.28 219 ASN A CA 1
ATOM 1703 C C . ASN A 1 219 ? 68.565 10.282 -55.241 1.00 62.28 219 ASN A C 1
ATOM 1705 O O . ASN A 1 219 ? 69.455 10.539 -56.044 1.00 62.28 219 ASN A O 1
ATOM 1709 N N . GLY A 1 220 ? 67.927 11.225 -54.547 1.00 59.91 220 GLY A N 1
ATOM 1710 C CA . GLY A 1 220 ? 68.197 12.660 -54.601 1.00 59.91 220 GLY A CA 1
ATOM 1711 C C . GLY A 1 220 ? 69.390 13.078 -53.748 1.00 59.91 220 GLY A C 1
ATOM 1712 O O . GLY A 1 220 ? 70.138 13.941 -54.154 1.00 59.91 220 GLY A O 1
ATOM 1713 N N . THR A 1 221 ? 69.682 12.412 -52.632 1.00 51.16 221 THR A N 1
ATOM 1714 C CA . THR A 1 221 ? 70.905 12.646 -51.832 1.00 51.16 221 THR A CA 1
ATOM 1715 C C . THR A 1 221 ? 72.169 12.074 -52.482 1.00 51.16 221 THR A C 1
ATOM 1717 O O . THR A 1 221 ? 73.275 12.325 -52.008 1.00 51.16 221 THR A O 1
ATOM 1720 N N . GLY A 1 222 ? 72.035 11.359 -53.607 1.00 48.47 222 GLY A N 1
ATOM 1721 C CA . GLY A 1 222 ? 73.140 11.092 -54.532 1.00 48.47 222 GLY A CA 1
ATOM 1722 C C . GLY A 1 222 ? 73.534 12.302 -55.393 1.00 48.47 222 GLY A C 1
ATOM 1723 O O . GLY A 1 222 ? 74.566 12.259 -56.063 1.00 48.47 222 GLY A O 1
ATOM 1724 N N . THR A 1 223 ? 72.745 13.377 -55.379 1.00 49.75 223 THR A N 1
ATOM 1725 C CA . THR A 1 223 ? 72.959 14.595 -56.162 1.00 49.75 223 THR A CA 1
ATOM 1726 C C . THR A 1 223 ? 72.554 15.807 -55.327 1.00 49.75 223 THR A C 1
ATOM 1728 O O . THR A 1 223 ? 71.371 16.073 -55.197 1.00 49.75 223 THR A O 1
ATOM 1731 N N . GLU A 1 224 ? 73.536 16.563 -54.833 1.00 41.94 224 GLU A N 1
ATOM 1732 C CA . GLU A 1 224 ? 73.386 17.858 -54.130 1.00 41.94 224 GLU A CA 1
ATOM 1733 C C . GLU A 1 224 ? 73.520 17.775 -52.600 1.00 41.94 224 GLU A C 1
ATOM 1735 O O . GLU A 1 224 ? 72.590 17.944 -51.815 1.00 41.94 224 GLU A O 1
ATOM 1740 N N . THR A 1 225 ? 74.768 17.586 -52.167 1.00 40.78 225 THR A N 1
ATOM 1741 C CA . THR A 1 225 ? 75.310 18.427 -51.095 1.00 40.78 225 THR A CA 1
ATOM 1742 C C . THR A 1 225 ? 75.594 19.824 -51.655 1.00 40.78 225 THR A C 1
ATOM 1744 O O . THR A 1 225 ? 76.129 19.915 -52.757 1.00 40.78 225 THR A O 1
ATOM 1747 N N . GLU A 1 226 ? 75.340 20.853 -50.837 1.00 39.16 226 GLU A N 1
ATOM 1748 C CA . GLU A 1 226 ? 75.615 22.295 -51.041 1.00 39.16 226 GLU A CA 1
ATOM 1749 C C . GLU A 1 226 ? 74.501 23.017 -51.829 1.00 39.16 226 GLU A C 1
ATOM 1751 O O . GLU A 1 226 ? 74.309 22.786 -53.012 1.00 39.16 226 GLU A O 1
ATOM 1756 N N . SER A 1 227 ? 73.722 23.953 -51.276 1.00 38.97 227 SER A N 1
ATOM 1757 C CA . SER A 1 227 ? 74.160 25.121 -50.502 1.00 38.97 227 SER A CA 1
ATOM 1758 C C . SER A 1 227 ? 72.956 25.921 -49.942 1.00 38.97 227 SER A C 1
ATOM 1760 O O . SER A 1 227 ? 71.949 26.074 -50.622 1.00 38.97 227 SER A O 1
ATOM 1762 N N . GLU A 1 228 ? 73.131 26.403 -48.700 1.00 39.12 228 GLU A N 1
ATOM 1763 C CA . GLU A 1 228 ? 72.756 27.726 -48.131 1.00 39.12 228 GLU A CA 1
ATOM 1764 C C . GLU A 1 228 ? 71.258 28.142 -48.049 1.00 39.12 228 GLU A C 1
ATOM 1766 O O . GLU A 1 228 ? 70.542 28.190 -49.040 1.00 39.12 228 GLU A O 1
ATOM 1771 N N . SER A 1 229 ? 70.655 28.325 -46.855 1.00 38.53 229 SER A N 1
ATOM 1772 C CA . SER A 1 229 ? 70.677 29.535 -45.979 1.00 38.53 229 SER A CA 1
ATOM 1773 C C . SER A 1 229 ? 70.421 30.834 -46.763 1.00 38.53 229 SER A C 1
ATOM 1775 O O . SER A 1 229 ? 71.134 31.111 -47.711 1.00 38.53 229 SER A O 1
ATOM 1777 N N . GLU A 1 230 ? 69.461 31.708 -46.451 1.00 39.25 230 GLU A N 1
ATOM 1778 C CA . GLU A 1 230 ? 69.088 32.277 -45.152 1.00 39.25 230 GLU A CA 1
ATOM 1779 C C . GLU A 1 230 ? 67.894 33.256 -45.356 1.00 39.25 230 GLU A C 1
ATOM 1781 O O . GLU A 1 230 ? 67.748 33.761 -46.466 1.00 39.25 230 GLU A O 1
ATOM 1786 N N . SER A 1 231 ? 67.113 33.508 -44.281 1.00 37.78 231 SER A N 1
ATOM 1787 C CA . SER A 1 231 ? 66.372 34.755 -43.913 1.00 37.78 231 SER A CA 1
ATOM 1788 C C . SER A 1 231 ? 65.378 35.401 -44.924 1.00 37.78 231 SER A C 1
ATOM 1790 O O . SER A 1 231 ? 65.492 35.268 -46.127 1.00 37.78 231 SER A O 1
ATOM 1792 N N . GLU A 1 232 ? 64.302 36.124 -44.597 1.00 36.59 232 GLU A N 1
ATOM 1793 C CA . GLU A 1 232 ? 63.790 36.862 -43.434 1.00 36.59 232 GLU A CA 1
ATOM 1794 C C . GLU A 1 232 ? 62.328 37.276 -43.812 1.00 36.59 232 GLU A C 1
ATOM 1796 O O . GLU A 1 232 ? 62.030 37.451 -44.990 1.00 36.59 232 GLU A O 1
ATOM 1801 N N . SER A 1 233 ? 61.335 37.116 -42.927 1.00 36.34 233 SER A N 1
ATOM 1802 C CA . SER A 1 233 ? 60.619 38.175 -42.173 1.00 36.34 233 SER A CA 1
ATOM 1803 C C . SER A 1 233 ? 59.481 38.953 -42.889 1.00 36.34 233 SER A C 1
ATOM 1805 O O . SER A 1 233 ? 59.602 39.394 -44.022 1.00 36.34 233 SER A O 1
ATOM 1807 N N . GLU A 1 234 ? 58.391 39.144 -42.115 1.00 36.09 234 GLU A N 1
ATOM 1808 C CA . GLU A 1 234 ? 57.348 40.199 -42.195 1.00 36.09 234 GLU A CA 1
ATOM 1809 C C . GLU A 1 234 ? 56.415 40.245 -43.431 1.00 36.09 234 GLU A C 1
ATOM 1811 O O . GLU A 1 234 ? 56.787 39.928 -44.543 1.00 36.09 234 GLU A O 1
ATOM 1816 N N . SER A 1 235 ? 55.153 40.680 -43.393 1.00 34.97 235 SER A N 1
ATOM 1817 C CA . SER A 1 235 ? 54.192 41.104 -42.370 1.00 34.97 235 SER A CA 1
ATOM 1818 C C . SER A 1 235 ? 52.825 41.290 -43.069 1.00 34.97 235 SER A C 1
ATOM 1820 O O . SER A 1 235 ? 52.768 41.598 -44.255 1.00 34.97 235 SER A O 1
ATOM 1822 N N . GLY A 1 236 ? 51.728 41.177 -42.312 1.00 34.62 236 GLY A N 1
ATOM 1823 C CA . GLY A 1 236 ? 50.623 42.144 -42.382 1.00 34.62 236 GLY A CA 1
ATOM 1824 C C . GLY A 1 236 ? 49.487 42.000 -43.415 1.00 34.62 236 GLY A C 1
ATOM 1825 O O . GLY A 1 236 ? 49.677 42.172 -44.611 1.00 34.62 236 GLY A O 1
ATOM 1826 N N . SER A 1 237 ? 48.264 42.014 -42.855 1.00 36.47 237 SER A N 1
ATOM 1827 C CA . SER A 1 237 ? 46.993 42.536 -43.423 1.00 36.47 237 SER A CA 1
ATOM 1828 C C . SER A 1 237 ? 46.245 41.589 -44.374 1.00 36.47 237 SER A C 1
ATOM 1830 O O . SER A 1 237 ? 46.825 41.054 -45.300 1.00 36.47 237 SER A O 1
ATOM 1832 N N . GLY A 1 238 ? 44.938 41.336 -44.286 1.00 34.72 238 GLY A N 1
ATOM 1833 C CA . GLY A 1 238 ? 43.820 41.975 -43.593 1.00 34.72 238 GLY A CA 1
ATOM 1834 C C . GLY A 1 238 ? 42.553 41.781 -44.453 1.00 34.72 238 GLY A C 1
ATOM 1835 O O . GLY A 1 238 ? 42.669 41.640 -45.667 1.00 34.72 238 GLY A O 1
ATOM 1836 N N . SER A 1 239 ? 41.367 41.846 -43.827 1.00 38.47 239 SER A N 1
ATOM 1837 C CA . SER A 1 239 ? 39.992 41.794 -44.395 1.00 38.47 239 SER A CA 1
ATOM 1838 C C . SER A 1 239 ? 39.451 40.406 -44.796 1.00 38.47 239 SER A C 1
ATOM 1840 O O . SER A 1 239 ? 40.169 39.604 -45.369 1.00 38.47 239 SER A O 1
ATOM 1842 N N . GLY A 1 240 ? 38.198 40.020 -44.539 1.00 35.69 240 GLY A N 1
ATOM 1843 C CA . GLY A 1 240 ? 37.050 40.682 -43.911 1.00 35.69 240 GLY A CA 1
ATOM 1844 C C . GLY A 1 240 ? 35.735 40.008 -44.363 1.00 35.69 240 GLY A C 1
ATOM 1845 O O . GLY A 1 240 ? 35.629 39.641 -45.528 1.00 35.69 240 GLY A O 1
ATOM 1846 N N . SER A 1 241 ? 34.750 39.931 -43.452 1.00 38.25 241 SER A N 1
ATOM 1847 C CA . SER A 1 241 ? 33.296 39.697 -43.677 1.00 38.25 241 SER A CA 1
ATOM 1848 C C . SER A 1 241 ? 32.835 38.270 -44.039 1.00 38.25 241 SER A C 1
ATOM 1850 O O . SER A 1 241 ? 33.493 37.578 -44.798 1.00 38.25 241 SER A O 1
ATOM 1852 N N . GLY A 1 242 ? 31.694 37.739 -43.580 1.00 37.09 242 GLY A N 1
ATOM 1853 C CA . GLY A 1 242 ? 30.578 38.219 -42.747 1.00 37.09 242 GLY A CA 1
ATOM 1854 C C . GLY A 1 242 ? 29.911 37.000 -42.073 1.00 37.09 242 GLY A C 1
ATOM 1855 O O . GLY A 1 242 ? 30.084 35.874 -42.524 1.00 37.09 242 GLY A O 1
ATOM 1856 N N . ASP A 1 243 ? 29.428 37.122 -40.842 1.00 39.00 243 ASP A N 1
ATOM 1857 C CA . ASP A 1 243 ? 28.083 37.564 -40.434 1.00 39.00 243 ASP A CA 1
ATOM 1858 C C . ASP A 1 243 ? 27.003 36.470 -40.565 1.00 39.00 243 ASP A C 1
ATOM 1860 O O . ASP A 1 243 ? 26.855 35.828 -41.603 1.00 39.00 243 ASP A O 1
ATOM 1864 N N . GLY A 1 244 ? 26.270 36.241 -39.471 1.00 38.03 244 GLY A N 1
ATOM 1865 C CA . GLY A 1 244 ? 25.294 35.155 -39.348 1.00 38.03 244 GLY A CA 1
ATOM 1866 C C . GLY A 1 244 ? 24.923 34.808 -37.905 1.00 38.03 244 GLY A C 1
ATOM 1867 O O . GLY A 1 244 ? 25.254 33.734 -37.415 1.00 38.03 244 GLY A O 1
ATOM 1868 N N . SER A 1 245 ? 24.245 35.743 -37.234 1.00 42.66 245 SER A N 1
ATOM 1869 C CA . SER A 1 245 ? 23.507 35.563 -35.970 1.00 42.66 245 SER A CA 1
ATOM 1870 C C . SER A 1 245 ? 22.664 34.277 -35.908 1.00 42.66 245 SER A C 1
ATOM 1872 O O . SER A 1 245 ? 22.164 33.839 -36.937 1.00 42.66 245 SER A O 1
ATOM 1874 N N . VAL A 1 246 ? 22.382 33.769 -34.694 1.00 44.47 246 VAL A N 1
ATOM 1875 C CA . VAL A 1 246 ? 21.026 33.740 -34.079 1.00 44.47 246 VAL A CA 1
ATOM 1876 C C . VAL A 1 246 ? 21.057 33.052 -32.691 1.00 44.47 246 VAL A C 1
ATOM 1878 O O . VAL A 1 246 ? 21.240 31.850 -32.561 1.00 44.47 246 VAL A O 1
ATOM 1881 N N . SER A 1 247 ? 20.888 33.901 -31.671 1.00 46.31 247 SER A N 1
ATOM 1882 C CA . SER A 1 247 ? 20.118 33.800 -30.411 1.00 46.31 247 SER A CA 1
ATOM 1883 C C . SER A 1 247 ? 19.963 32.512 -29.576 1.00 46.31 247 SER A C 1
ATOM 1885 O O . SER A 1 247 ? 19.460 31.502 -30.053 1.00 46.31 247 SER A O 1
ATOM 1887 N N . GLY A 1 248 ? 20.060 32.739 -28.254 1.00 38.41 248 GLY A N 1
ATOM 1888 C CA . GLY A 1 248 ? 19.147 32.213 -27.219 1.00 38.41 248 GLY A CA 1
ATOM 1889 C C . GLY A 1 248 ? 19.549 30.847 -26.661 1.00 38.41 248 GLY A C 1
ATOM 1890 O O . GLY A 1 248 ? 19.902 29.957 -27.410 1.00 38.41 248 GLY A O 1
ATOM 1891 N N . THR A 1 249 ? 19.543 30.555 -25.364 1.00 48.06 249 THR A N 1
ATOM 1892 C CA . THR A 1 249 ? 18.938 31.144 -24.159 1.00 48.06 249 THR A CA 1
ATOM 1893 C C . THR A 1 249 ? 19.749 30.594 -22.970 1.00 48.06 249 THR A C 1
ATOM 1895 O O . THR A 1 249 ? 20.232 29.471 -23.030 1.00 48.06 249 THR A O 1
ATOM 1898 N N . GLY A 1 250 ? 20.035 31.351 -21.914 1.00 38.78 250 GLY A N 1
ATOM 1899 C CA . GLY A 1 250 ? 19.113 31.461 -20.784 1.00 38.78 250 GLY A CA 1
ATOM 1900 C C . GLY A 1 250 ? 19.334 30.347 -19.750 1.00 38.78 250 GLY A C 1
ATOM 1901 O O . GLY A 1 250 ? 18.729 29.293 -19.848 1.00 38.78 250 GLY A O 1
ATOM 1902 N N . SER A 1 251 ? 20.207 30.642 -18.782 1.00 44.03 251 SER A N 1
ATOM 1903 C CA . SER A 1 251 ? 20.145 30.316 -17.348 1.00 44.03 251 SER A CA 1
ATOM 1904 C C . SER A 1 251 ? 19.567 28.974 -16.873 1.00 44.03 251 SER A C 1
ATOM 1906 O O . SER A 1 251 ? 18.390 28.691 -17.069 1.00 44.03 251 SER A O 1
ATOM 1908 N N . ARG A 1 252 ? 20.310 28.300 -15.979 1.00 42.31 252 ARG A N 1
ATOM 1909 C CA . ARG A 1 252 ? 20.076 28.333 -14.511 1.00 42.31 252 ARG A CA 1
ATOM 1910 C C . ARG A 1 252 ? 20.713 27.105 -13.849 1.00 42.31 252 ARG A C 1
ATOM 1912 O O . ARG A 1 252 ? 20.151 26.017 -13.861 1.00 42.31 252 ARG A O 1
ATOM 1919 N N . SER A 1 253 ? 21.879 27.302 -13.239 1.00 44.22 253 SER A N 1
ATOM 1920 C CA . SER A 1 253 ? 22.437 26.387 -12.246 1.00 44.22 253 SER A CA 1
ATOM 1921 C C . SER A 1 253 ? 21.619 26.503 -10.957 1.00 44.22 253 SER A C 1
ATOM 1923 O O . SER A 1 253 ? 21.537 27.567 -10.346 1.00 44.22 253 SER A O 1
ATOM 1925 N N . GLY A 1 254 ? 20.966 25.410 -10.574 1.00 41.16 254 GLY A N 1
ATOM 1926 C CA . GLY A 1 254 ? 20.378 25.222 -9.255 1.00 41.16 254 GLY A CA 1
ATOM 1927 C C . GLY A 1 254 ? 21.149 24.125 -8.541 1.00 41.16 254 GLY A C 1
ATOM 1928 O O . GLY A 1 254 ? 20.938 22.952 -8.825 1.00 41.16 254 GLY A O 1
ATOM 1929 N N . SER A 1 255 ? 22.054 24.517 -7.645 1.00 45.44 255 SER A N 1
ATOM 1930 C CA . SER A 1 255 ? 22.586 23.635 -6.609 1.00 45.44 255 SER A CA 1
ATOM 1931 C C . SER A 1 255 ? 21.457 23.292 -5.642 1.00 45.44 255 SER A C 1
ATOM 1933 O O . SER A 1 255 ? 20.940 24.177 -4.963 1.00 45.44 255 SER A O 1
ATOM 1935 N N . GLY A 1 256 ? 21.086 22.017 -5.592 1.00 39.75 256 GLY A N 1
ATOM 1936 C CA . GLY A 1 256 ? 20.334 21.416 -4.500 1.00 39.75 256 GLY A CA 1
ATOM 1937 C C . GLY A 1 256 ? 21.220 20.356 -3.862 1.00 39.75 256 GLY A C 1
ATOM 1938 O O . GLY A 1 256 ? 21.407 19.295 -4.444 1.00 39.75 256 GLY A O 1
ATOM 1939 N N . ASN A 1 257 ? 21.808 20.692 -2.715 1.00 46.88 257 ASN A N 1
ATOM 1940 C CA . ASN A 1 257 ? 22.356 19.725 -1.769 1.00 46.88 257 ASN A CA 1
ATOM 1941 C C . ASN A 1 257 ? 21.213 19.259 -0.862 1.00 46.88 257 ASN A C 1
ATOM 1943 O O . ASN A 1 257 ? 20.477 20.113 -0.363 1.00 46.88 257 ASN A O 1
ATOM 1947 N N . GLY A 1 258 ? 21.150 17.958 -0.577 1.00 45.66 258 GLY A N 1
ATOM 1948 C CA . GLY A 1 258 ? 20.444 17.427 0.590 1.00 45.66 258 GLY A CA 1
ATOM 1949 C C . GLY A 1 258 ? 19.651 16.156 0.312 1.00 45.66 258 GLY A C 1
ATOM 1950 O O . GLY A 1 258 ? 18.475 16.262 0.003 1.00 45.66 258 GLY A O 1
ATOM 1951 N N . GLU A 1 259 ? 20.312 15.006 0.442 1.00 44.28 259 GLU A N 1
ATOM 1952 C CA . GLU A 1 259 ? 19.778 13.664 0.762 1.00 44.28 259 GLU A CA 1
ATOM 1953 C C . GLU A 1 259 ? 21.041 12.786 0.912 1.00 44.28 259 GLU A C 1
ATOM 1955 O O . GLU A 1 259 ? 21.850 12.741 -0.011 1.00 44.28 259 GLU A O 1
ATOM 1960 N N . GLU A 1 260 ? 21.486 12.408 2.113 1.00 47.16 260 GLU A N 1
ATOM 1961 C CA . GLU A 1 260 ? 20.966 11.412 3.075 1.00 47.16 260 GLU A CA 1
ATOM 1962 C C . GLU A 1 260 ? 21.953 10.232 3.083 1.00 47.16 260 GLU A C 1
ATOM 1964 O O . GLU A 1 260 ? 22.087 9.548 2.080 1.00 47.16 260 GLU A O 1
ATOM 1969 N N . ASP A 1 261 ? 22.655 10.039 4.201 1.00 47.84 261 ASP A N 1
ATOM 1970 C CA . ASP A 1 261 ? 23.292 8.776 4.594 1.00 47.84 261 ASP A CA 1
ATOM 1971 C C . ASP A 1 261 ? 23.237 8.748 6.134 1.00 47.84 261 ASP A C 1
ATOM 1973 O O . ASP A 1 261 ? 24.096 9.309 6.817 1.00 47.84 261 ASP A O 1
ATOM 1977 N N . GLU A 1 262 ? 22.154 8.189 6.683 1.00 59.50 262 GLU A N 1
ATOM 1978 C CA . GLU A 1 262 ? 22.096 7.752 8.081 1.00 59.50 262 GLU A CA 1
ATOM 1979 C C . GLU A 1 262 ? 22.437 6.261 8.116 1.00 59.50 262 GLU A C 1
ATOM 1981 O O . GLU A 1 262 ? 21.775 5.432 7.490 1.00 59.50 262 GLU A O 1
ATOM 1986 N N . GLU A 1 263 ? 23.525 5.954 8.815 1.00 58.38 263 GLU A N 1
ATOM 1987 C CA . GLU A 1 263 ? 24.038 4.611 9.038 1.00 58.38 263 GLU A CA 1
ATOM 1988 C C . GLU A 1 263 ? 23.118 3.835 9.994 1.00 58.38 263 GLU A C 1
ATOM 1990 O O . GLU A 1 263 ? 22.769 4.303 11.080 1.00 58.38 263 GLU A O 1
ATOM 1995 N N . GLU A 1 264 ? 22.751 2.621 9.586 1.00 53.41 264 GLU A N 1
ATOM 1996 C CA . GLU A 1 264 ? 22.197 1.588 10.456 1.00 53.41 264 GLU A CA 1
ATOM 1997 C C . GLU A 1 264 ? 23.294 1.118 11.430 1.00 53.41 264 GLU A C 1
ATOM 1999 O O . GLU A 1 264 ? 24.292 0.532 11.008 1.00 53.41 264 GLU A O 1
ATOM 2004 N N . GLU A 1 265 ? 23.116 1.350 12.735 1.00 60.06 265 GLU A N 1
ATOM 2005 C CA . GLU A 1 265 ? 23.918 0.709 13.783 1.00 60.06 265 GLU A CA 1
ATOM 2006 C C . GLU A 1 265 ? 23.107 -0.445 14.400 1.00 60.06 265 GLU A C 1
ATOM 2008 O O . GLU A 1 265 ? 22.028 -0.251 14.966 1.00 60.06 265 GLU A O 1
ATOM 2013 N N . GLU A 1 266 ? 23.625 -1.665 14.242 1.00 54.22 266 GLU A N 1
ATOM 2014 C CA . GLU A 1 266 ? 23.176 -2.878 14.927 1.00 54.22 266 GLU A CA 1
ATOM 2015 C C . GLU A 1 266 ? 23.493 -2.804 16.434 1.00 54.22 266 GLU A C 1
ATOM 2017 O O . GLU A 1 266 ? 24.625 -2.503 16.820 1.00 54.22 266 GLU A O 1
ATOM 2022 N N . GLY A 1 267 ? 22.523 -3.164 17.287 1.00 49.31 267 GLY A N 1
ATOM 2023 C CA . GLY A 1 267 ? 22.710 -3.329 18.736 1.00 49.31 267 GLY A CA 1
ATOM 2024 C C . GLY A 1 267 ? 21.432 -3.628 19.506 1.00 49.31 267 GLY A C 1
ATOM 2025 O O . GLY A 1 267 ? 20.753 -2.658 19.903 1.00 49.31 267 GLY A O 1
#

Organism: Orbilia oligospora (NCBI:txid2813651)

Secondary structure (DSSP, 8-state):
-HHHHHHHHHHHHHHHHHHHHHHHHHHHHH----------------TT--S-TTS--HHHHHHHHHHHHHHHHHH-HHHHHHHHHHHH-THHHHTTS--S------S--HHHHHHHHHHHHHHHHHHHHHHHHHHSS-PPPHHHHHHHHHHHHHHHHHHHHHHHHHHHHHHHHHHHHHHHHHHIIIIIIHHHHHHHHHHHHHHHHHHHHHHHHHHHHHHHTTS--------------------------------------------